Protein AF-0000000084726867 (afdb_homodimer)

Radius of gyration: 18.48 Å; Cα contacts (8 Å, |Δi|>4): 695; chains: 2; bounding box: 43×55×43 Å

InterPro domains:
  IPR016193 Cytidine deaminase-like [SSF53927] (33-141)

Secondary structure (DSSP, 8-state):
---BPPPHHHHHHHHHHHHHHHHH-BTTSTTSB--EEEEEEETTS-EEEEE-B--SSGGG-B-HHHHHHHHHHHTT--GGGEEEEEEEE---TTTT-SS-EE-PPPHHHHHHHHHH-TT-EEEEEETTEEEEEEGGGGSTT---/---BPPPHHHHHHHHHHHHHHHHH-BTTSTTTB--EEEEEEETTS-EEEEE-B--SSGGG-B-HHHHHHHHHHHTT--GGGEEEEEEEE---GGGT-SS-EE-PPPHHHHHHHHHH-TT-EEEEEETTEEEEEEGGGGSTT---

Structure (mmCIF, N/CA/C/O backbone):
data_AF-0000000084726867-model_v1
#
loop_
_entity.id
_entity.type
_entity.pdbx_description
1 polymer 'CMP/dCMP deaminase zinc-binding protein'
#
loop_
_atom_site.group_PDB
_atom_site.id
_atom_site.type_symbol
_atom_site.label_atom_id
_atom_site.label_alt_id
_atom_site.label_comp_id
_atom_site.label_asym_id
_atom_site.label_entity_id
_atom_site.label_seq_id
_atom_site.pdbx_PDB_ins_code
_atom_site.Cartn_x
_atom_site.Cartn_y
_atom_site.Cartn_z
_atom_site.occupancy
_atom_site.B_iso_or_equiv
_atom_site.auth_seq_id
_atom_site.auth_comp_id
_atom_site.auth_asym_id
_atom_site.auth_atom_id
_atom_site.pdbx_PDB_model_num
ATOM 1 N N . MET A 1 1 ? -6.043 -28.5 -3.479 1 82.81 1 MET A N 1
ATOM 2 C CA . MET A 1 1 ? -6.328 -27.188 -4.062 1 82.81 1 MET A CA 1
ATOM 3 C C . MET A 1 1 ? -6.414 -27.281 -5.582 1 82.81 1 MET A C 1
ATOM 5 O O . MET A 1 1 ? -5.535 -27.859 -6.227 1 82.81 1 MET A O 1
ATOM 9 N N . GLU A 1 2 ? -7.551 -27.016 -6.141 1 88.19 2 GLU A N 1
ATOM 10 C CA . GLU A 1 2 ? -7.688 -27.016 -7.594 1 88.19 2 GLU A CA 1
ATOM 11 C C . GLU A 1 2 ? -6.973 -25.812 -8.219 1 88.19 2 GLU A C 1
ATOM 13 O O . GLU A 1 2 ? -7.133 -24.672 -7.754 1 88.19 2 GLU A O 1
ATOM 18 N N . THR A 1 3 ? -6.148 -26.047 -9.234 1 95.69 3 THR A N 1
ATOM 19 C CA . THR A 1 3 ? -5.375 -24.969 -9.852 1 95.69 3 THR A CA 1
ATOM 20 C C . THR A 1 3 ? -5.672 -24.875 -11.344 1 95.69 3 THR A C 1
ATOM 22 O O . THR A 1 3 ? -6.215 -25.812 -11.938 1 95.69 3 THR A O 1
ATOM 25 N N . GLU A 1 4 ? -5.438 -23.812 -11.945 1 97.62 4 GLU A N 1
ATOM 26 C CA . GLU A 1 4 ? -5.574 -23.562 -13.383 1 97.62 4 GLU A CA 1
ATOM 27 C C . GLU A 1 4 ? -4.258 -23.094 -13.992 1 97.62 4 GLU A C 1
ATOM 29 O O . GLU A 1 4 ? -3.451 -22.453 -13.312 1 97.62 4 GLU A O 1
ATOM 34 N N . PRO A 1 5 ? -4.008 -23.484 -15.258 1 98 5 PRO A N 1
ATOM 35 C CA . PRO A 1 5 ? -2.814 -22.953 -15.922 1 98 5 PRO A CA 1
ATOM 36 C C . PRO A 1 5 ? -2.887 -21.438 -16.125 1 98 5 PRO A C 1
ATOM 38 O O . PRO A 1 5 ? -3.975 -20.859 -16.094 1 98 5 PRO A O 1
ATOM 41 N N . LEU A 1 6 ? -1.777 -20.875 -16.375 1 98.56 6 LEU A N 1
ATOM 42 C CA . LEU A 1 6 ? -1.729 -19.438 -16.641 1 98.56 6 LEU A CA 1
ATOM 43 C C . LEU A 1 6 ? -2.309 -19.125 -18.016 1 98.56 6 LEU A C 1
ATOM 45 O O . LEU A 1 6 ? -2.074 -19.859 -18.984 1 98.56 6 LEU A O 1
ATOM 49 N N . SER A 1 7 ? -3.025 -18.047 -18.094 1 98.31 7 SER A N 1
ATOM 50 C CA . SER A 1 7 ? -3.385 -17.453 -19.391 1 98.31 7 SER A CA 1
ATOM 51 C C . SER A 1 7 ? -2.299 -16.516 -19.875 1 98.31 7 SER A C 1
ATOM 53 O O . SER A 1 7 ? -1.351 -16.203 -19.156 1 98.31 7 SER A O 1
ATOM 55 N N . ALA A 1 8 ? -2.443 -16.031 -21.141 1 98.25 8 ALA A N 1
ATOM 56 C CA . ALA A 1 8 ? -1.521 -15.039 -21.672 1 98.25 8 ALA A CA 1
ATOM 57 C C . ALA A 1 8 ? -1.563 -13.75 -20.859 1 98.25 8 ALA A C 1
ATOM 59 O O . ALA A 1 8 ? -0.539 -13.094 -20.672 1 98.25 8 ALA A O 1
ATOM 60 N N . LYS A 1 9 ? -2.727 -13.375 -20.406 1 98.38 9 LYS A N 1
ATOM 61 C CA . LYS A 1 9 ? -2.873 -12.18 -19.578 1 98.38 9 LYS A CA 1
ATOM 62 C C . LYS A 1 9 ? -2.166 -12.344 -18.234 1 98.38 9 LYS A C 1
ATOM 64 O O . LYS A 1 9 ? -1.631 -11.383 -17.688 1 98.38 9 LYS A O 1
ATOM 69 N N . ASP A 1 10 ? -2.227 -13.578 -17.719 1 98.69 10 ASP A N 1
ATOM 70 C CA . ASP A 1 10 ? -1.522 -13.867 -16.469 1 98.69 10 ASP A CA 1
ATOM 71 C C . ASP A 1 10 ? -0.012 -13.727 -16.641 1 98.69 10 ASP A C 1
ATOM 73 O O . ASP A 1 10 ? 0.666 -13.148 -15.797 1 98.69 10 ASP A O 1
ATOM 77 N N . GLU A 1 11 ? 0.464 -14.266 -17.719 1 98.5 11 GLU A N 1
ATOM 78 C CA . GLU A 1 11 ? 1.887 -14.141 -18.016 1 98.5 11 GLU A CA 1
ATOM 79 C C . GLU A 1 11 ? 2.295 -12.68 -18.172 1 98.5 11 GLU A C 1
ATOM 81 O O . GLU A 1 11 ? 3.355 -12.273 -17.688 1 98.5 11 GLU A O 1
ATOM 86 N N . ALA A 1 12 ? 1.479 -11.93 -18.828 1 98.44 12 ALA A N 1
ATOM 87 C CA . ALA A 1 12 ? 1.751 -10.5 -19 1 98.44 12 ALA A CA 1
ATOM 88 C C . ALA A 1 12 ? 1.803 -9.781 -17.656 1 98.44 12 ALA A C 1
ATOM 90 O O . ALA A 1 12 ? 2.605 -8.859 -17.469 1 98.44 12 ALA A O 1
ATOM 91 N N . LEU A 1 13 ? 0.917 -10.148 -16.75 1 98.75 13 LEU A N 1
ATOM 92 C CA . LEU A 1 13 ? 0.934 -9.562 -15.406 1 98.75 13 LEU A CA 1
ATOM 93 C C . LEU A 1 13 ? 2.256 -9.859 -14.703 1 98.75 13 LEU A C 1
ATOM 95 O O . LEU A 1 13 ? 2.867 -8.953 -14.125 1 98.75 13 LEU A O 1
ATOM 99 N N . ILE A 1 14 ? 2.686 -11.102 -14.773 1 98.5 14 ILE A N 1
ATOM 100 C CA . ILE A 1 14 ? 3.943 -11.5 -14.148 1 98.5 14 ILE A CA 1
ATOM 101 C C . ILE A 1 14 ? 5.098 -10.703 -14.758 1 98.5 14 ILE A C 1
ATOM 103 O O . ILE A 1 14 ? 5.973 -10.219 -14.039 1 98.5 14 ILE A O 1
ATOM 107 N N . ASP A 1 15 ? 5.098 -10.578 -16.062 1 98.38 15 ASP A N 1
ATOM 108 C CA . ASP A 1 15 ? 6.152 -9.828 -16.734 1 98.38 15 ASP A CA 1
ATOM 109 C C . ASP A 1 15 ? 6.203 -8.383 -16.25 1 98.38 15 ASP A C 1
ATOM 111 O O . ASP A 1 15 ? 7.281 -7.852 -15.969 1 98.38 15 ASP A O 1
ATOM 115 N N . ARG A 1 16 ? 5.031 -7.75 -16.172 1 98.38 16 ARG A N 1
ATOM 116 C CA . ARG A 1 16 ? 4.934 -6.367 -15.703 1 98.38 16 ARG A CA 1
ATOM 117 C C . ARG A 1 16 ? 5.48 -6.223 -14.289 1 98.38 16 ARG A C 1
ATOM 119 O O . ARG A 1 16 ? 6.242 -5.297 -14 1 98.38 16 ARG A O 1
ATOM 126 N N . ILE A 1 17 ? 5.117 -7.137 -13.43 1 98.56 17 ILE A N 1
ATOM 127 C CA . ILE A 1 17 ? 5.547 -7.102 -12.031 1 98.56 17 ILE A CA 1
ATOM 128 C C . ILE A 1 17 ? 7.051 -7.34 -11.953 1 98.56 17 ILE A C 1
ATOM 130 O O . ILE A 1 17 ? 7.742 -6.715 -11.141 1 98.56 17 ILE A O 1
ATOM 134 N N . THR A 1 18 ? 7.516 -8.219 -12.734 1 98 18 THR A N 1
ATOM 135 C CA . THR A 1 18 ? 8.945 -8.516 -12.773 1 98 18 THR A CA 1
ATOM 136 C C . THR A 1 18 ? 9.742 -7.277 -13.172 1 98 18 THR A C 1
ATOM 138 O O . THR A 1 18 ? 10.766 -6.969 -12.555 1 98 18 THR A O 1
ATOM 141 N N . GLU A 1 19 ? 9.273 -6.617 -14.164 1 97.81 19 GLU A N 1
ATOM 142 C CA . GLU A 1 19 ? 9.922 -5.375 -14.57 1 97.81 19 GLU A CA 1
ATOM 143 C C . GLU A 1 19 ? 9.938 -4.355 -13.438 1 97.81 19 GLU A C 1
ATOM 145 O O . GLU A 1 19 ? 10.953 -3.709 -13.188 1 97.81 19 GLU A O 1
ATOM 150 N N . THR A 1 20 ? 8.797 -4.191 -12.766 1 98.06 20 THR A N 1
ATOM 151 C CA . THR A 1 20 ? 8.703 -3.287 -11.617 1 98.06 20 THR A CA 1
ATOM 152 C C . THR A 1 20 ? 9.711 -3.678 -10.539 1 98.06 20 THR A C 1
ATOM 154 O O . THR A 1 20 ? 10.406 -2.822 -9.992 1 98.06 20 THR A O 1
ATOM 157 N N . ASN A 1 21 ? 9.734 -4.965 -10.25 1 97.44 21 ASN A N 1
ATOM 158 C CA . ASN A 1 21 ? 10.641 -5.477 -9.227 1 97.44 21 ASN A CA 1
ATOM 159 C C . ASN A 1 21 ? 12.102 -5.16 -9.562 1 97.44 21 ASN A C 1
ATOM 161 O O . ASN A 1 21 ? 12.836 -4.641 -8.727 1 97.44 21 ASN A O 1
ATOM 165 N N . GLU A 1 22 ? 12.469 -5.414 -10.773 1 95.19 22 GLU A N 1
ATOM 166 C CA . GLU A 1 22 ? 13.836 -5.18 -11.219 1 95.19 22 GLU A CA 1
ATOM 167 C C . GLU A 1 22 ? 14.188 -3.693 -11.164 1 95.19 22 GLU A C 1
ATOM 169 O O . GLU A 1 22 ? 15.312 -3.33 -10.797 1 95.19 22 GLU A O 1
ATOM 174 N N . ARG A 1 23 ? 13.242 -2.92 -11.445 1 96 23 ARG A N 1
ATOM 175 C CA . ARG A 1 23 ? 13.484 -1.481 -11.508 1 96 23 ARG A CA 1
ATOM 176 C C . ARG A 1 23 ? 13.539 -0.872 -10.109 1 96 23 ARG A C 1
ATOM 178 O O . ARG A 1 23 ? 14.25 0.107 -9.883 1 96 23 ARG A O 1
ATOM 185 N N . THR A 1 24 ? 12.836 -1.44 -9.195 1 96.38 24 THR A N 1
ATOM 186 C CA . THR A 1 24 ? 12.633 -0.762 -7.922 1 96.38 24 THR A CA 1
ATOM 187 C C . THR A 1 24 ? 13.562 -1.333 -6.852 1 96.38 24 THR A C 1
ATOM 189 O O . THR A 1 24 ? 13.781 -0.705 -5.812 1 96.38 24 THR A O 1
ATOM 192 N N . PHE A 1 25 ? 14.055 -2.508 -7.086 1 95.62 25 PHE A N 1
ATOM 193 C CA . PHE A 1 25 ? 15 -3.064 -6.117 1 95.62 25 PHE A CA 1
ATOM 194 C C . PHE A 1 25 ? 16.094 -2.062 -5.797 1 95.62 25 PHE A C 1
ATOM 196 O O . PHE A 1 25 ? 16.688 -1.466 -6.699 1 95.62 25 PHE A O 1
ATOM 203 N N . ASP A 1 26 ? 16.266 -1.883 -4.535 1 94.44 26 ASP A N 1
ATOM 204 C CA . ASP A 1 26 ? 17.266 -0.936 -4.074 1 94.44 26 ASP A CA 1
ATOM 205 C C . ASP A 1 26 ? 18.266 -1.611 -3.135 1 94.44 26 ASP A C 1
ATOM 207 O O . ASP A 1 26 ? 18 -1.747 -1.938 1 94.44 26 ASP A O 1
ATOM 211 N N . PRO A 1 27 ? 19.438 -1.971 -3.586 1 92.19 27 PRO A N 1
ATOM 212 C CA . PRO A 1 27 ? 20.406 -2.682 -2.756 1 92.19 27 PRO A CA 1
ATOM 213 C C . PRO A 1 27 ? 20.984 -1.81 -1.642 1 92.19 27 PRO A C 1
ATOM 215 O O . PRO A 1 27 ? 21.5 -2.33 -0.647 1 92.19 27 PRO A O 1
ATOM 218 N N . ASP A 1 28 ? 20.828 -0.48 -1.821 1 92.94 28 ASP A N 1
ATOM 219 C CA . ASP A 1 28 ? 21.5 0.437 -0.904 1 92.94 28 ASP A CA 1
ATOM 220 C C . ASP A 1 28 ? 20.547 0.9 0.2 1 92.94 28 ASP A C 1
ATOM 222 O O . ASP A 1 28 ? 20.984 1.509 1.181 1 92.94 28 ASP A O 1
ATOM 226 N N . PHE A 1 29 ? 19.328 0.687 -0.025 1 93.5 29 PHE A N 1
ATOM 227 C CA . PHE A 1 29 ? 18.328 1.094 0.945 1 93.5 29 PHE A CA 1
ATOM 228 C C . PHE A 1 29 ? 17.875 -0.095 1.785 1 93.5 29 PHE A C 1
ATOM 230 O O . PHE A 1 29 ? 17.406 -1.105 1.246 1 93.5 29 PHE A O 1
ATOM 237 N N . PHE A 1 30 ? 17.953 -0.084 3.168 1 91.75 30 PHE A N 1
ATOM 238 C CA . PHE A 1 30 ? 17.594 -1.13 4.117 1 91.75 30 PHE A CA 1
ATOM 239 C C . PHE A 1 30 ? 18.234 -2.461 3.721 1 91.75 30 PHE A C 1
ATOM 241 O O . PHE A 1 30 ? 17.562 -3.5 3.754 1 91.75 30 PHE A O 1
ATOM 248 N N . ASP A 1 31 ? 19.547 -2.418 3.293 1 84.5 31 ASP A N 1
ATOM 249 C CA . ASP A 1 31 ? 20.297 -3.611 2.914 1 84.5 31 ASP A CA 1
ATOM 250 C C . ASP A 1 31 ? 19.547 -4.41 1.848 1 84.5 31 ASP A C 1
ATOM 252 O O . ASP A 1 31 ? 19.5 -5.641 1.911 1 84.5 31 ASP A O 1
ATOM 256 N N . GLY A 1 32 ? 18.938 -3.738 0.935 1 90.88 32 GLY A N 1
ATOM 257 C CA . GLY A 1 32 ? 18.156 -4.348 -0.121 1 90.88 32 GLY A CA 1
ATOM 258 C C . GLY A 1 32 ? 16.656 -4.164 0.073 1 90.88 32 GLY A C 1
ATOM 259 O O . GLY A 1 32 ? 15.984 -5.047 0.611 1 90.88 32 GLY A O 1
ATOM 260 N N . ALA A 1 33 ? 16.203 -3.002 -0.387 1 91.81 33 ALA A N 1
ATOM 261 C CA . ALA A 1 33 ? 14.789 -2.688 -0.251 1 91.81 33 ALA A CA 1
ATOM 262 C C . ALA A 1 33 ? 14.016 -3.082 -1.508 1 91.81 33 ALA A C 1
ATOM 264 O O . ALA A 1 33 ? 14.586 -3.156 -2.598 1 91.81 33 ALA A O 1
ATOM 265 N N . HIS A 1 34 ? 12.688 -3.293 -1.295 1 95.88 34 HIS A N 1
ATOM 266 C CA . HIS A 1 34 ? 11.727 -3.607 -2.348 1 95.88 34 HIS A CA 1
ATOM 267 C C . HIS A 1 34 ? 12.055 -4.941 -3.01 1 95.88 34 HIS A C 1
ATOM 269 O O . HIS A 1 34 ? 12.055 -5.047 -4.238 1 95.88 34 HIS A O 1
ATOM 275 N N . ILE A 1 35 ? 12.375 -5.918 -2.18 1 94.69 35 ILE A N 1
ATOM 276 C CA . ILE A 1 35 ? 12.766 -7.254 -2.615 1 94.69 35 ILE A CA 1
ATOM 277 C C . ILE A 1 35 ? 11.57 -7.957 -3.25 1 94.69 35 ILE A C 1
ATOM 279 O O . ILE A 1 35 ? 11.734 -8.805 -4.133 1 94.69 35 ILE A O 1
ATOM 283 N N . VAL A 1 36 ? 10.398 -7.648 -2.777 1 97.5 36 VAL A N 1
ATOM 284 C CA . VAL A 1 36 ? 9.188 -8.234 -3.35 1 97.5 36 VAL A CA 1
ATOM 285 C C . VAL A 1 36 ? 8.352 -7.141 -4.016 1 97.5 36 VAL A C 1
ATOM 287 O O . VAL A 1 36 ? 8.125 -6.082 -3.428 1 97.5 36 VAL A O 1
ATOM 290 N N . ALA A 1 37 ? 7.98 -7.348 -5.246 1 98.62 37 ALA A N 1
ATOM 291 C CA . ALA A 1 37 ? 6.957 -6.559 -5.926 1 98.62 37 ALA A CA 1
ATOM 292 C C . ALA A 1 37 ? 5.695 -7.383 -6.164 1 98.62 37 ALA A C 1
ATOM 294 O O . ALA A 1 37 ? 5.77 -8.602 -6.344 1 98.62 37 ALA A O 1
ATOM 295 N N . ALA A 1 38 ? 4.586 -6.707 -6.141 1 98.75 38 ALA 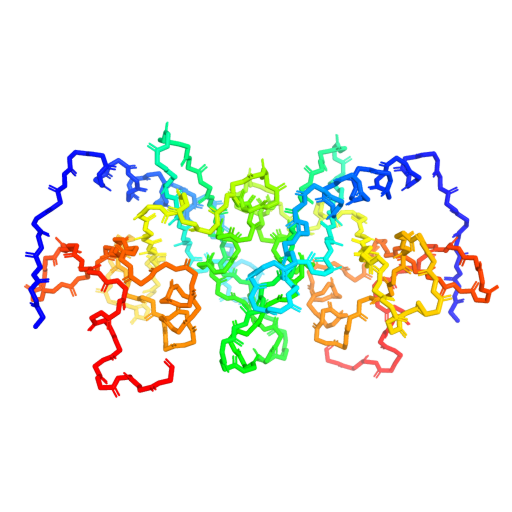A N 1
ATOM 296 C CA . ALA A 1 38 ? 3.303 -7.348 -6.406 1 98.75 38 ALA A CA 1
ATOM 297 C C . ALA A 1 38 ? 2.465 -6.523 -7.375 1 98.75 38 ALA A C 1
ATOM 299 O O . ALA A 1 38 ? 2.785 -5.363 -7.652 1 98.75 38 ALA A O 1
ATOM 300 N N . GLY A 1 39 ? 1.486 -7.164 -7.922 1 98.75 39 GLY A N 1
ATOM 301 C CA . GLY A 1 39 ? 0.525 -6.488 -8.773 1 98.75 39 GLY A CA 1
ATOM 302 C C . GLY A 1 39 ? -0.851 -7.125 -8.75 1 98.75 39 GLY A C 1
ATOM 303 O O . GLY A 1 39 ? -0.992 -8.297 -8.391 1 98.75 39 GLY A O 1
ATOM 304 N N . VAL A 1 40 ? -1.807 -6.254 -9.086 1 98.88 40 VAL A N 1
ATOM 305 C CA . VAL A 1 40 ? -3.162 -6.75 -9.297 1 98.88 40 VAL A CA 1
ATOM 306 C C . VAL A 1 40 ? -3.678 -6.293 -10.656 1 98.88 40 VAL A C 1
ATOM 308 O O . VAL A 1 40 ? -3.328 -5.207 -11.125 1 98.88 40 VAL A O 1
ATOM 311 N N . ARG A 1 41 ? -4.41 -7.184 -11.266 1 98.88 41 ARG A N 1
ATOM 312 C CA . ARG A 1 41 ? -5.172 -6.855 -12.461 1 98.88 41 ARG A CA 1
ATOM 313 C C . ARG A 1 41 ? -6.664 -6.777 -12.156 1 98.88 41 ARG A C 1
ATOM 315 O O . ARG A 1 41 ? -7.215 -7.66 -11.492 1 98.88 41 ARG A O 1
ATOM 322 N N . THR A 1 42 ? -7.262 -5.684 -12.609 1 98.62 42 THR A N 1
ATOM 323 C CA . THR A 1 42 ? -8.695 -5.508 -12.406 1 98.62 42 THR A CA 1
ATOM 324 C C . THR A 1 42 ? -9.492 -6.16 -13.531 1 98.62 42 THR A C 1
ATOM 326 O O . THR A 1 42 ? -8.914 -6.598 -14.531 1 98.62 42 THR A O 1
ATOM 329 N N . THR A 1 43 ? -10.805 -6.195 -13.422 1 98.19 43 THR A N 1
ATOM 330 C CA . THR A 1 43 ? -11.688 -6.875 -14.367 1 98.19 43 THR A CA 1
ATOM 331 C C . THR A 1 43 ? -11.641 -6.199 -15.734 1 98.19 43 THR A C 1
ATOM 333 O O . THR A 1 43 ? -11.859 -6.848 -16.766 1 98.19 43 THR A O 1
ATOM 336 N N . ASP A 1 44 ? -11.297 -4.883 -15.758 1 98.12 44 ASP A N 1
ATOM 337 C CA . ASP A 1 44 ? -11.242 -4.18 -17.031 1 98.12 44 ASP A CA 1
ATOM 338 C C . ASP A 1 44 ? -9.828 -4.223 -17.625 1 98.12 44 ASP A C 1
ATOM 340 O O . ASP A 1 44 ? -9.555 -3.59 -18.641 1 98.12 44 ASP A O 1
ATOM 344 N N . GLY A 1 45 ? -8.906 -4.863 -16.922 1 98.12 45 GLY A N 1
ATOM 345 C CA . GLY A 1 45 ? -7.578 -5.105 -17.484 1 98.12 45 GLY A CA 1
ATOM 346 C C . GLY A 1 45 ? -6.527 -4.16 -16.938 1 98.12 45 GLY A C 1
ATOM 347 O O . GLY A 1 45 ? -5.34 -4.297 -17.25 1 98.12 45 GLY A O 1
ATOM 348 N N . SER A 1 46 ? -6.914 -3.164 -16.125 1 98.31 46 SER A N 1
ATOM 349 C CA . SER A 1 46 ? -5.941 -2.258 -15.531 1 98.31 46 SER A CA 1
ATOM 350 C C . SER A 1 46 ? -5.043 -2.99 -14.539 1 98.31 46 SER A C 1
ATOM 352 O O . SER A 1 46 ? -5.48 -3.932 -13.875 1 98.31 46 SER A O 1
ATOM 354 N N . ILE A 1 47 ? -3.779 -2.557 -14.516 1 98.62 47 ILE A N 1
ATOM 355 C CA . ILE A 1 47 ? -2.811 -3.18 -13.625 1 98.62 47 ILE A CA 1
ATOM 356 C C . ILE A 1 47 ? -2.287 -2.146 -12.633 1 98.62 47 ILE A C 1
ATOM 358 O O . ILE A 1 47 ? -1.989 -1.01 -13.008 1 98.62 47 ILE A O 1
ATOM 362 N N . TYR A 1 48 ? -2.275 -2.49 -11.367 1 98.69 48 TYR A N 1
ATOM 363 C CA . TYR A 1 48 ? -1.684 -1.706 -10.289 1 98.69 48 TYR A CA 1
ATOM 364 C C . TYR A 1 48 ? -0.582 -2.488 -9.586 1 98.69 48 TYR A C 1
ATOM 366 O O . TYR A 1 48 ? -0.726 -3.688 -9.336 1 98.69 48 TYR A O 1
ATOM 374 N N . GLU A 1 49 ? 0.511 -1.805 -9.344 1 98.62 49 GLU A N 1
ATOM 375 C CA . GLU A 1 49 ? 1.664 -2.479 -8.758 1 98.62 49 GLU A CA 1
ATOM 376 C C . GLU A 1 49 ? 1.992 -1.911 -7.379 1 98.62 49 GLU A C 1
ATOM 378 O O . GLU A 1 49 ? 1.622 -0.778 -7.066 1 98.62 49 GLU A O 1
ATOM 383 N N . GLY A 1 50 ? 2.586 -2.66 -6.562 1 98.56 50 GLY A N 1
ATOM 384 C CA . GLY A 1 50 ? 3.139 -2.328 -5.258 1 98.56 50 GLY A CA 1
ATOM 385 C C . GLY A 1 50 ? 4.453 -3.029 -4.973 1 98.56 50 GLY A C 1
ATOM 386 O O . GLY A 1 50 ? 4.781 -4.031 -5.613 1 98.56 50 GLY A O 1
ATOM 387 N N . VAL A 1 51 ? 5.152 -2.432 -4.066 1 98.5 51 VAL A N 1
ATOM 388 C CA . VAL A 1 51 ? 6.422 -3.023 -3.666 1 98.5 51 VAL A CA 1
ATOM 389 C C . VAL A 1 51 ? 6.449 -3.215 -2.152 1 98.5 51 VAL A C 1
ATOM 391 O O . VAL A 1 51 ? 5.758 -2.504 -1.418 1 98.5 51 VAL A O 1
ATOM 394 N N . SER A 1 52 ? 7.227 -4.199 -1.736 1 97.56 52 SER A N 1
ATOM 395 C CA . SER A 1 52 ? 7.461 -4.344 -0.303 1 97.56 52 SER A CA 1
ATOM 396 C C . SER A 1 52 ? 8.164 -3.119 0.268 1 97.56 52 SER A C 1
ATOM 398 O O . SER A 1 52 ? 9.039 -2.541 -0.38 1 97.56 52 SER A O 1
ATOM 400 N N . LEU A 1 53 ? 7.758 -2.744 1.465 1 97.62 53 LEU A N 1
ATOM 401 C CA . LEU A 1 53 ? 8.312 -1.589 2.166 1 97.62 53 LEU A CA 1
ATOM 402 C C . LEU A 1 53 ? 8.922 -2.004 3.5 1 97.62 53 LEU A C 1
ATOM 404 O O . LEU A 1 53 ? 8.227 -2.033 4.52 1 97.62 53 LEU A O 1
ATOM 408 N N . PRO A 1 54 ? 10.211 -2.285 3.488 1 96.06 54 PRO A N 1
ATOM 409 C CA . PRO A 1 54 ? 10.844 -2.57 4.777 1 96.06 54 PRO A CA 1
ATOM 410 C C . PRO A 1 54 ? 10.883 -1.353 5.699 1 96.06 54 PRO A C 1
ATOM 412 O O . PRO A 1 54 ? 10.906 -0.214 5.223 1 96.06 54 PRO A O 1
ATOM 415 N N . ALA A 1 55 ? 10.82 -1.578 6.992 1 94.69 55 ALA A N 1
ATOM 416 C CA . ALA A 1 55 ? 10.914 -0.538 8.008 1 94.69 55 ALA A CA 1
ATOM 417 C C . ALA A 1 55 ? 11.852 -0.958 9.141 1 94.69 55 ALA A C 1
ATOM 419 O O . ALA A 1 55 ? 12.172 -2.141 9.281 1 94.69 55 ALA A O 1
ATOM 420 N N . SER A 1 56 ? 12.297 -0.002 9.891 1 93.12 56 SER A N 1
ATOM 421 C CA . SER A 1 56 ? 13.195 -0.283 11.008 1 93.12 56 SER A CA 1
ATOM 422 C C . SER A 1 56 ? 12.5 -1.134 12.07 1 93.12 56 SER A C 1
ATOM 424 O O . SER A 1 56 ? 13.148 -1.945 12.734 1 93.12 56 SER A O 1
ATOM 426 N N . ILE A 1 57 ? 11.242 -0.909 12.234 1 87.94 57 ILE A N 1
ATOM 427 C CA . ILE A 1 57 ? 10.414 -1.737 13.102 1 87.94 57 ILE A CA 1
ATOM 428 C C . ILE A 1 57 ? 9.602 -2.723 12.258 1 87.94 57 ILE A C 1
ATOM 430 O O . ILE A 1 57 ? 8.797 -2.316 11.422 1 87.94 57 ILE A O 1
ATOM 434 N N . GLY A 1 58 ? 9.789 -3.986 12.422 1 86.25 58 GLY A N 1
ATOM 435 C CA . GLY A 1 58 ? 9.203 -5.023 11.594 1 86.25 58 GLY A CA 1
ATOM 436 C C . GLY A 1 58 ? 7.707 -4.852 11.398 1 86.25 58 GLY A C 1
ATOM 437 O O . GLY A 1 58 ? 7.199 -5.004 10.281 1 86.25 58 GLY A O 1
ATOM 438 N N . ARG A 1 59 ? 6.98 -4.391 12.438 1 87.44 59 ARG A N 1
ATOM 439 C CA . ARG A 1 59 ? 5.527 -4.293 12.383 1 87.44 59 ARG A CA 1
ATOM 440 C C . ARG A 1 59 ? 5.09 -3.119 11.508 1 87.44 59 ARG A C 1
ATOM 442 O O . ARG A 1 59 ? 3.914 -2.996 11.172 1 87.44 59 ARG A O 1
ATOM 449 N N . ALA A 1 60 ? 6.07 -2.271 11.117 1 90.38 60 ALA A N 1
ATOM 450 C CA . ALA A 1 60 ? 5.754 -1.138 10.258 1 90.38 60 ALA A CA 1
ATOM 451 C C . ALA A 1 60 ? 6.035 -1.47 8.789 1 90.38 60 ALA A C 1
ATOM 453 O O . ALA A 1 60 ? 5.715 -0.682 7.898 1 90.38 60 ALA A O 1
ATOM 454 N N . SER A 1 61 ? 6.625 -2.686 8.578 1 94.5 61 SER A N 1
ATOM 455 C CA . SER A 1 61 ? 6.902 -3.098 7.203 1 94.5 61 SER A CA 1
ATOM 456 C C . SER A 1 61 ? 5.621 -3.484 6.469 1 94.5 61 SER A C 1
ATOM 458 O O . SER A 1 61 ? 4.613 -3.807 7.102 1 94.5 61 SER A O 1
ATOM 460 N N . MET A 1 62 ? 5.707 -3.416 5.152 1 95.25 62 MET A N 1
ATOM 461 C CA . MET A 1 62 ? 4.508 -3.678 4.359 1 95.25 62 MET A CA 1
ATOM 462 C C . MET A 1 62 ? 4.828 -4.574 3.17 1 95.25 62 MET A C 1
ATOM 464 O O . MET A 1 62 ? 5.867 -4.41 2.525 1 95.25 62 MET A O 1
ATOM 468 N N . CYS A 1 63 ? 3.926 -5.488 2.947 1 97.19 63 CYS A N 1
ATOM 469 C CA . CYS A 1 63 ? 4.043 -6.316 1.751 1 97.19 63 CYS A CA 1
ATOM 470 C C . CYS A 1 63 ? 3.574 -5.555 0.515 1 97.19 63 CYS A C 1
ATOM 472 O O . CYS A 1 63 ? 2.812 -4.594 0.624 1 97.19 63 CYS A O 1
ATOM 474 N N . GLY A 1 64 ? 4.004 -6.004 -0.62 1 98.25 64 GLY A N 1
ATOM 475 C CA . GLY A 1 64 ? 3.633 -5.367 -1.874 1 98.25 64 GLY A CA 1
ATOM 476 C C . GLY A 1 64 ? 2.174 -5.578 -2.238 1 98.25 64 GLY A C 1
ATOM 477 O O . GLY A 1 64 ? 1.571 -4.738 -2.914 1 98.25 64 GLY A O 1
ATOM 478 N N . GLU A 1 65 ? 1.561 -6.699 -1.867 1 98.31 65 GLU A N 1
ATOM 479 C CA . GLU A 1 65 ? 0.202 -7.051 -2.27 1 98.31 65 GLU A CA 1
ATOM 480 C C . GLU A 1 6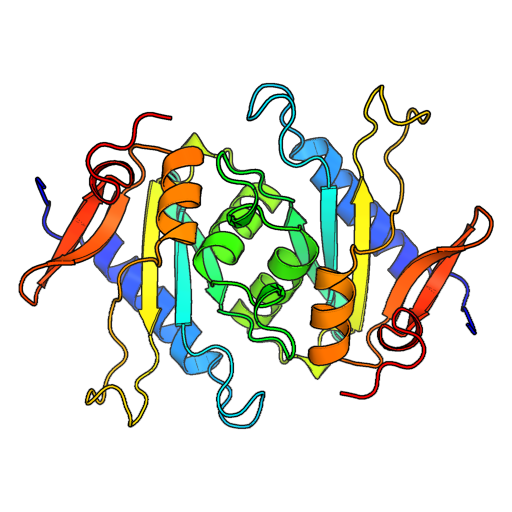5 ? -0.806 -6.02 -1.769 1 98.31 65 GLU A C 1
ATOM 482 O O . GLU A 1 65 ? -1.621 -5.516 -2.543 1 98.31 65 GLU A O 1
ATOM 487 N N . PRO A 1 66 ? -0.705 -5.688 -0.443 1 98.12 66 PRO A N 1
ATOM 488 C CA . PRO A 1 66 ? -1.655 -4.668 0.006 1 98.12 66 PRO A CA 1
ATOM 489 C C . PRO A 1 66 ? -1.459 -3.328 -0.696 1 98.12 66 PRO A C 1
ATOM 491 O O . PRO A 1 66 ? -2.422 -2.584 -0.896 1 98.12 66 PRO A O 1
ATOM 494 N N . VAL A 1 67 ? -0.262 -3.002 -1.043 1 98.44 67 VAL A N 1
ATOM 495 C CA . VAL A 1 67 ? 0.021 -1.767 -1.766 1 98.44 67 VAL A CA 1
ATOM 496 C C . VAL A 1 67 ? -0.689 -1.782 -3.117 1 98.44 67 VAL A C 1
ATOM 498 O O . VAL A 1 67 ? -1.361 -0.815 -3.484 1 98.44 67 VAL A O 1
ATOM 501 N N . ALA A 1 68 ? -0.559 -2.854 -3.859 1 98.75 68 ALA A N 1
ATOM 502 C CA . ALA A 1 68 ? -1.195 -2.979 -5.168 1 98.75 68 ALA A CA 1
ATOM 503 C C . ALA A 1 68 ? -2.715 -2.898 -5.051 1 98.75 68 ALA A C 1
ATOM 505 O O . ALA A 1 68 ? -3.367 -2.186 -5.816 1 98.75 68 ALA A O 1
ATOM 506 N N . VAL A 1 69 ? -3.262 -3.617 -4.09 1 98.62 69 VAL A N 1
ATOM 507 C CA . VAL A 1 69 ? -4.703 -3.633 -3.857 1 98.62 69 VAL A CA 1
ATOM 508 C C . VAL A 1 69 ? -5.184 -2.229 -3.496 1 98.62 69 VAL A C 1
ATOM 510 O O . VAL A 1 69 ? -6.141 -1.723 -4.082 1 98.62 69 VAL A O 1
ATOM 513 N N . GLY A 1 70 ? -4.484 -1.613 -2.523 1 98.25 70 GLY A N 1
ATOM 514 C CA . GLY A 1 70 ? -4.863 -0.287 -2.066 1 98.25 70 GLY A CA 1
ATOM 515 C C . GLY A 1 70 ? -4.789 0.766 -3.156 1 98.25 70 GLY A C 1
ATOM 516 O O . GLY A 1 70 ? -5.609 1.684 -3.199 1 98.25 70 GLY A O 1
ATOM 517 N N . ALA A 1 71 ? -3.775 0.652 -4.02 1 98 71 ALA A N 1
ATOM 518 C CA . ALA A 1 71 ? -3.635 1.588 -5.129 1 98 71 ALA A CA 1
ATOM 519 C C . ALA A 1 71 ? -4.805 1.464 -6.102 1 98 71 ALA A C 1
ATOM 521 O O . ALA A 1 71 ? -5.316 2.471 -6.598 1 98 71 ALA A O 1
ATOM 522 N N . ALA A 1 72 ? -5.219 0.273 -6.395 1 98.44 72 ALA A N 1
ATOM 523 C CA . ALA A 1 72 ? -6.363 0.048 -7.273 1 98.44 72 ALA A CA 1
ATOM 524 C C . ALA A 1 72 ? -7.637 0.651 -6.684 1 98.44 72 ALA A C 1
ATOM 526 O O . ALA A 1 72 ? -8.391 1.328 -7.387 1 98.44 72 ALA A O 1
ATOM 527 N N . ILE A 1 73 ? -7.852 0.368 -5.395 1 98.25 73 ILE A N 1
ATOM 528 C CA . ILE A 1 73 ? -9.055 0.87 -4.746 1 98.25 73 ILE A CA 1
ATOM 529 C C . ILE A 1 73 ? -9.016 2.395 -4.691 1 98.25 73 ILE A C 1
ATOM 531 O O . ILE A 1 73 ? -10.031 3.057 -4.922 1 98.25 73 ILE A O 1
ATOM 535 N N . ALA A 1 74 ? -7.859 2.963 -4.402 1 97.75 74 ALA A N 1
ATOM 536 C CA . ALA A 1 74 ? -7.703 4.414 -4.395 1 97.75 74 ALA A CA 1
ATOM 537 C C . ALA A 1 74 ? -8.055 5.012 -5.754 1 97.75 74 ALA A C 1
ATOM 539 O O . ALA A 1 74 ? -8.516 6.152 -5.836 1 97.75 74 ALA A O 1
ATOM 540 N N . ASP A 1 75 ? -7.824 4.25 -6.801 1 97 75 ASP A N 1
ATOM 541 C CA . ASP A 1 75 ? -8.109 4.723 -8.148 1 97 75 ASP A CA 1
ATOM 542 C C . ASP A 1 75 ? -9.586 4.508 -8.508 1 97 75 ASP A C 1
ATOM 544 O O . ASP A 1 75 ? -10.016 4.84 -9.609 1 97 75 ASP A O 1
ATOM 548 N N . GLY A 1 76 ? -10.32 3.832 -7.641 1 96.12 76 GLY A N 1
ATOM 549 C CA . GLY A 1 76 ? -11.758 3.832 -7.809 1 96.12 76 GLY A CA 1
ATOM 550 C C . GLY A 1 76 ? -12.336 2.441 -7.996 1 96.12 76 GLY A C 1
ATOM 551 O O . GLY A 1 76 ? -13.547 2.283 -8.172 1 96.12 76 GLY A O 1
ATOM 552 N N . TYR A 1 77 ? -11.516 1.45 -7.984 1 97.06 77 TYR A N 1
ATOM 553 C CA . TYR A 1 77 ? -12.016 0.09 -8.172 1 97.06 77 TYR A CA 1
ATOM 554 C C . TYR A 1 77 ? -12.594 -0.461 -6.879 1 97.06 77 TYR A C 1
ATOM 556 O O . TYR A 1 77 ? -12.062 -0.219 -5.793 1 97.06 77 TYR A O 1
ATOM 564 N N . SER A 1 78 ? -13.656 -1.169 -7.047 1 95.94 78 SER A N 1
ATOM 565 C CA . SER A 1 78 ? -14.211 -1.912 -5.922 1 95.94 78 SER A CA 1
ATOM 566 C C . SER A 1 78 ? -13.422 -3.193 -5.664 1 95.94 78 SER A C 1
ATOM 568 O O . SER A 1 78 ? -12.719 -3.684 -6.547 1 95.94 78 SER A O 1
ATOM 570 N N . HIS A 1 79 ? -13.602 -3.68 -4.445 1 95.56 79 HIS A N 1
ATOM 571 C CA . HIS A 1 79 ? -12.852 -4.863 -4.035 1 95.56 79 HIS A CA 1
ATOM 572 C C . HIS A 1 79 ? -13.117 -6.035 -4.969 1 95.56 79 HIS A C 1
ATOM 574 O O . HIS A 1 79 ? -12.203 -6.797 -5.293 1 95.56 79 HIS A O 1
ATOM 580 N N . HIS A 1 80 ? -14.344 -6.16 -5.5 1 95.38 80 HIS A N 1
ATOM 581 C CA . HIS A 1 80 ? -14.703 -7.297 -6.332 1 95.38 80 HIS A CA 1
ATOM 582 C C . HIS A 1 80 ? -14.133 -7.156 -7.738 1 95.38 80 HIS A C 1
ATOM 584 O O . HIS A 1 80 ? -14.164 -8.109 -8.523 1 95.38 80 HIS A O 1
ATOM 590 N N . GLU A 1 81 ? -13.648 -5.957 -8.031 1 97.56 81 GLU A N 1
ATOM 591 C CA . GLU A 1 81 ? -13.078 -5.719 -9.352 1 97.56 81 GLU A CA 1
ATOM 592 C C . GLU A 1 81 ? -11.602 -6.09 -9.383 1 97.56 81 GLU A C 1
ATOM 594 O O . GLU A 1 81 ? -10.984 -6.105 -10.453 1 97.56 81 GLU A O 1
ATOM 599 N N . ILE A 1 82 ? -10.992 -6.336 -8.242 1 97.69 82 ILE A N 1
ATOM 600 C CA . ILE A 1 82 ? -9.641 -6.875 -8.18 1 97.69 82 ILE A CA 1
ATOM 601 C C . ILE A 1 82 ? -9.656 -8.352 -8.555 1 97.69 82 ILE A C 1
ATOM 603 O O . ILE A 1 82 ? -10.102 -9.195 -7.773 1 97.69 82 ILE A O 1
ATOM 607 N N . GLU A 1 83 ? -9.133 -8.672 -9.703 1 98.5 83 GLU A N 1
ATOM 608 C CA . GLU A 1 83 ? -9.414 -9.961 -10.328 1 98.5 83 GLU A CA 1
ATOM 609 C C . GLU A 1 83 ? -8.25 -10.938 -10.125 1 98.5 83 GLU A C 1
ATOM 611 O O . GLU A 1 83 ? -8.469 -12.117 -9.852 1 98.5 83 GLU A O 1
ATOM 616 N N . THR A 1 84 ? -7.059 -10.492 -10.383 1 98.88 84 THR A N 1
ATOM 617 C CA . THR A 1 84 ? -5.898 -11.383 -10.336 1 98.88 84 THR A CA 1
ATOM 618 C C . THR A 1 84 ? -4.738 -10.719 -9.602 1 98.88 84 THR A C 1
ATOM 620 O O . THR A 1 84 ? -4.465 -9.531 -9.805 1 98.88 84 THR A O 1
ATOM 623 N N . SER A 1 85 ? -4.074 -11.383 -8.758 1 98.88 85 SER A N 1
ATOM 624 C CA . SER A 1 85 ? -2.898 -10.906 -8.039 1 98.88 85 SER A CA 1
ATOM 625 C C . SER A 1 85 ? -1.703 -11.828 -8.258 1 98.88 85 SER A C 1
ATOM 627 O O . SER A 1 85 ? -1.868 -13.031 -8.43 1 98.88 85 SER A O 1
ATOM 629 N N . ALA A 1 86 ? -0.529 -11.273 -8.266 1 98.88 86 ALA A N 1
ATOM 630 C CA . ALA A 1 86 ? 0.734 -12.008 -8.273 1 98.88 86 ALA A CA 1
ATOM 631 C C . ALA A 1 86 ? 1.821 -11.234 -7.527 1 98.88 86 ALA A C 1
ATOM 633 O O . ALA A 1 86 ? 1.725 -10.016 -7.363 1 98.88 86 ALA A O 1
ATOM 634 N N . ALA A 1 87 ? 2.793 -11.906 -7.074 1 98.75 87 ALA A N 1
ATOM 635 C CA . ALA A 1 87 ? 3.975 -11.312 -6.457 1 98.75 87 ALA A CA 1
ATOM 636 C C . ALA A 1 87 ? 5.254 -11.969 -6.973 1 98.75 87 ALA A C 1
ATOM 638 O O . ALA A 1 87 ? 5.27 -13.164 -7.266 1 98.75 87 ALA A O 1
ATOM 639 N N . VAL A 1 88 ? 6.234 -11.188 -7.09 1 97.94 88 VAL A N 1
ATOM 640 C CA . VAL A 1 88 ? 7.531 -11.625 -7.59 1 97.94 88 VAL A CA 1
ATOM 641 C C . VAL A 1 88 ? 8.633 -11.188 -6.629 1 97.94 88 VAL A C 1
ATOM 643 O O . VAL A 1 88 ? 8.609 -10.07 -6.117 1 97.94 88 VAL A O 1
ATOM 646 N N . ALA A 1 89 ? 9.57 -12.055 -6.422 1 96.5 89 ALA A N 1
ATOM 647 C CA . ALA A 1 89 ? 10.711 -11.75 -5.559 1 96.5 89 ALA A CA 1
ATOM 648 C C . ALA A 1 89 ? 11.977 -11.531 -6.383 1 96.5 89 ALA A C 1
ATOM 650 O O . ALA A 1 89 ? 12.242 -12.266 -7.336 1 96.5 89 ALA A O 1
ATOM 651 N N . TYR A 1 90 ? 12.664 -10.477 -6.035 1 94.94 90 TYR A N 1
ATOM 652 C CA . TYR A 1 90 ? 13.977 -10.227 -6.621 1 94.94 90 TYR A CA 1
ATOM 653 C C . TYR A 1 90 ? 14.961 -11.336 -6.262 1 94.94 90 TYR A C 1
ATOM 655 O O . TYR A 1 90 ? 14.922 -11.867 -5.148 1 94.94 90 TYR A O 1
ATOM 663 N N . PRO A 1 91 ? 15.859 -11.695 -7.219 1 91.25 91 PRO A N 1
ATOM 664 C CA . PRO A 1 91 ? 16.844 -12.734 -6.895 1 91.25 91 PRO A CA 1
ATOM 665 C C . PRO A 1 91 ? 17.859 -12.273 -5.859 1 91.25 91 PRO A C 1
ATOM 667 O O . PRO A 1 91 ? 18.578 -11.289 -6.082 1 91.25 91 PRO A O 1
ATOM 670 N N . MET A 1 92 ? 17.734 -12.758 -4.781 1 84.06 92 MET A N 1
ATOM 671 C CA . MET A 1 92 ? 18.703 -12.484 -3.723 1 84.06 92 MET A CA 1
ATOM 672 C C . MET A 1 92 ? 19.656 -13.672 -3.535 1 84.06 92 MET A C 1
ATOM 674 O O . MET A 1 92 ? 19.281 -14.812 -3.787 1 84.06 92 MET A O 1
ATOM 678 N N . PRO A 1 93 ? 20.938 -13.398 -3.227 1 75.06 93 PRO A N 1
ATOM 679 C CA . PRO A 1 93 ? 21.875 -14.508 -3.041 1 75.06 93 PRO A CA 1
ATOM 680 C C . PRO A 1 93 ? 21.312 -15.625 -2.168 1 75.06 93 PRO A C 1
ATOM 682 O O . PRO A 1 93 ? 21.578 -16.797 -2.416 1 75.06 93 PRO A O 1
ATOM 685 N N . ALA A 1 94 ? 20.703 -15.141 -1.271 1 69.06 94 ALA A N 1
ATOM 686 C CA . ALA A 1 94 ? 20.141 -16.141 -0.354 1 69.06 94 ALA A CA 1
ATOM 687 C C . ALA A 1 94 ? 19.094 -17 -1.043 1 69.06 94 ALA A C 1
ATOM 689 O O . ALA A 1 94 ? 18.719 -18.062 -0.547 1 69.06 94 ALA A O 1
ATOM 690 N N . HIS A 1 95 ? 18.641 -16.438 -2.154 1 67.88 95 HIS A N 1
ATOM 691 C CA . HIS A 1 95 ? 17.594 -17.156 -2.867 1 67.88 95 HIS A CA 1
ATOM 692 C C . HIS A 1 95 ? 18.172 -18.016 -3.977 1 67.88 95 HIS A C 1
ATOM 694 O O . HIS A 1 95 ? 19.141 -17.641 -4.625 1 67.88 95 HIS A O 1
ATOM 700 N N . ASP A 1 96 ? 18.531 -19.109 -3.793 1 66.12 96 ASP A N 1
ATOM 701 C CA . ASP A 1 96 ? 19.125 -20.109 -4.691 1 66.12 96 ASP A CA 1
ATOM 702 C C . ASP A 1 96 ? 18.625 -19.906 -6.121 1 66.12 96 ASP A C 1
ATOM 704 O O . ASP A 1 96 ? 18.344 -20.875 -6.824 1 66.12 96 ASP A O 1
ATOM 708 N N . THR A 1 97 ? 18.266 -18.766 -6.531 1 69.38 97 THR A N 1
ATOM 709 C CA . THR A 1 97 ? 17.859 -18.516 -7.91 1 69.38 97 THR A CA 1
ATOM 710 C C . THR A 1 97 ? 18.438 -17.203 -8.422 1 69.38 97 THR A C 1
ATOM 712 O O . THR A 1 97 ? 18.625 -16.266 -7.648 1 69.38 97 THR A O 1
ATOM 715 N N . ASP A 1 98 ? 18.688 -17.219 -9.68 1 74.88 98 ASP A N 1
ATOM 716 C CA . ASP A 1 98 ? 19.312 -16.047 -10.297 1 74.88 98 ASP A CA 1
ATOM 717 C C . ASP A 1 98 ? 18.266 -15.141 -10.945 1 74.88 98 ASP A C 1
ATOM 719 O O . ASP A 1 98 ? 18.594 -14.062 -11.43 1 74.88 98 ASP A O 1
ATOM 723 N N . ASP A 1 99 ? 17 -15.617 -10.938 1 86.75 99 ASP A N 1
ATOM 724 C CA . ASP A 1 99 ? 15.977 -14.844 -11.625 1 86.75 99 ASP A CA 1
ATOM 725 C C . ASP A 1 99 ? 14.844 -14.477 -10.672 1 86.75 99 ASP A C 1
ATOM 727 O O . ASP A 1 99 ? 14.594 -15.18 -9.688 1 86.75 99 ASP A O 1
ATOM 731 N N . ALA A 1 100 ? 14.297 -13.328 -11.039 1 91.38 100 ALA A N 1
ATOM 732 C CA . ALA A 1 100 ? 13.055 -13.008 -10.336 1 91.38 100 ALA A CA 1
ATOM 733 C C . ALA A 1 100 ? 12.031 -14.125 -10.492 1 91.38 100 ALA A C 1
ATOM 735 O O . ALA A 1 100 ? 11.922 -14.734 -11.555 1 91.38 100 ALA A O 1
ATOM 736 N N . ARG A 1 101 ? 11.359 -14.422 -9.461 1 94.38 101 ARG A N 1
ATOM 737 C CA . ARG A 1 101 ? 10.43 -15.547 -9.531 1 94.38 101 ARG A CA 1
ATOM 738 C C . ARG A 1 101 ? 9.125 -15.227 -8.805 1 94.38 101 ARG A C 1
ATOM 740 O O . ARG A 1 101 ? 9.133 -14.492 -7.812 1 94.38 101 ARG A O 1
ATOM 747 N N . VAL A 1 102 ? 8.133 -15.844 -9.281 1 97.44 102 VAL A N 1
ATOM 748 C CA . VAL A 1 102 ? 6.836 -15.75 -8.617 1 97.44 102 VAL A CA 1
ATOM 749 C C . VAL A 1 102 ? 6.918 -16.391 -7.234 1 97.44 102 VAL A C 1
ATOM 751 O O . VAL A 1 102 ? 7.52 -17.453 -7.074 1 97.44 102 VAL A O 1
ATOM 754 N N . ILE A 1 103 ? 6.371 -15.75 -6.227 1 96.62 103 ILE A N 1
ATOM 755 C CA . ILE A 1 103 ? 6.305 -16.297 -4.875 1 96.62 103 ILE A CA 1
ATOM 756 C C . ILE A 1 103 ? 4.871 -16.203 -4.352 1 96.62 103 ILE A C 1
ATOM 758 O O . ILE A 1 103 ? 4.09 -15.367 -4.805 1 96.62 103 ILE A O 1
ATOM 762 N N . PRO A 1 104 ? 4.488 -17.078 -3.477 1 96.75 104 PRO A N 1
ATOM 763 C CA . PRO A 1 104 ? 3.152 -16.953 -2.891 1 96.75 104 PRO A CA 1
ATOM 764 C C . PRO A 1 104 ? 3.049 -15.828 -1.871 1 96.75 104 PRO A C 1
ATOM 766 O O . PRO A 1 104 ? 4.059 -15.422 -1.287 1 96.75 104 PRO A O 1
ATOM 769 N N . PRO A 1 105 ? 1.816 -15.297 -1.708 1 97.25 105 PRO A N 1
ATOM 770 C CA . PRO A 1 105 ? 1.64 -14.305 -0.645 1 97.25 105 PRO A CA 1
ATOM 771 C C . PRO A 1 105 ? 1.909 -14.875 0.746 1 97.25 105 PRO A C 1
ATOM 773 O O . PRO A 1 105 ? 1.717 -16.078 0.974 1 97.25 105 PRO A O 1
ATOM 776 N N . CYS A 1 106 ? 2.377 -13.992 1.622 1 95.75 106 CYS A N 1
ATOM 777 C CA . CYS A 1 106 ? 2.549 -14.398 3.012 1 95.75 106 CYS A CA 1
ATOM 778 C C . CYS A 1 106 ? 1.199 -14.641 3.678 1 95.75 106 CYS A C 1
ATOM 780 O O . CYS A 1 106 ? 0.152 -14.375 3.084 1 95.75 106 CYS A O 1
ATOM 782 N N . GLY A 1 107 ? 1.175 -15.148 4.898 1 93.38 107 GLY A N 1
ATOM 783 C CA . GLY A 1 107 ? -0.058 -15.477 5.598 1 93.38 107 GLY A CA 1
ATOM 784 C C . GLY A 1 107 ? -1.001 -14.297 5.73 1 93.38 107 GLY A C 1
ATOM 785 O O . GLY A 1 107 ? -2.201 -14.422 5.48 1 93.38 107 GLY A O 1
ATOM 786 N N . SER A 1 108 ? -0.458 -13.102 6.168 1 94.06 108 SER A N 1
ATOM 787 C CA . SER A 1 108 ? -1.28 -11.906 6.336 1 94.06 108 SER A CA 1
ATOM 788 C C . SER A 1 108 ? -1.864 -11.445 5.004 1 94.06 108 SER A C 1
ATOM 790 O O . SER A 1 108 ? -3.012 -11 4.945 1 94.06 108 SER A O 1
ATOM 792 N N . CYS A 1 109 ? -1.104 -11.547 3.967 1 97.44 109 CYS A N 1
ATOM 793 C CA . CYS A 1 109 ? -1.588 -11.125 2.656 1 97.44 109 CYS A CA 1
ATOM 794 C C . CYS A 1 109 ? -2.654 -12.086 2.139 1 97.44 109 CYS A C 1
ATOM 796 O O . CYS A 1 109 ? -3.586 -11.664 1.445 1 97.44 109 CYS A O 1
ATOM 798 N N . ARG A 1 110 ? -2.455 -13.398 2.414 1 96.75 110 ARG A N 1
ATOM 799 C CA . ARG A 1 110 ? -3.51 -14.344 2.061 1 96.75 110 ARG A CA 1
ATOM 800 C C . ARG A 1 110 ? -4.84 -13.945 2.693 1 96.75 110 ARG A C 1
ATOM 802 O O . ARG A 1 110 ? -5.879 -13.969 2.031 1 96.75 110 ARG A O 1
ATOM 809 N N . GLU A 1 111 ? -4.816 -13.578 3.926 1 95.5 111 GLU A N 1
ATOM 810 C CA . GLU A 1 111 ? -6.016 -13.141 4.637 1 95.5 111 GLU A CA 1
ATOM 811 C C . GLU A 1 111 ? -6.625 -11.906 3.979 1 95.5 111 GLU A C 1
ATOM 813 O O . GLU A 1 111 ? -7.832 -11.867 3.727 1 95.5 111 GLU A O 1
ATOM 818 N N . LEU A 1 112 ? -5.805 -10.938 3.678 1 96.88 112 LEU A N 1
ATOM 819 C CA . LEU A 1 112 ? -6.281 -9.695 3.088 1 96.88 112 LEU A CA 1
ATOM 820 C C . LEU A 1 112 ? -6.906 -9.945 1.721 1 96.88 112 LEU A C 1
ATOM 822 O O . LEU A 1 112 ? -8.016 -9.484 1.448 1 96.88 112 LEU A O 1
ATOM 826 N N . LEU A 1 113 ? -6.168 -10.68 0.869 1 97.75 113 LEU A N 1
ATOM 827 C CA . LEU A 1 113 ? -6.668 -10.953 -0.473 1 97.75 113 LEU A CA 1
ATOM 828 C C . LEU A 1 113 ? -8.016 -11.672 -0.417 1 97.75 113 LEU A C 1
ATOM 830 O O . LEU A 1 113 ? -8.938 -11.32 -1.146 1 97.75 113 LEU A O 1
ATOM 834 N N . ALA A 1 114 ? -8.125 -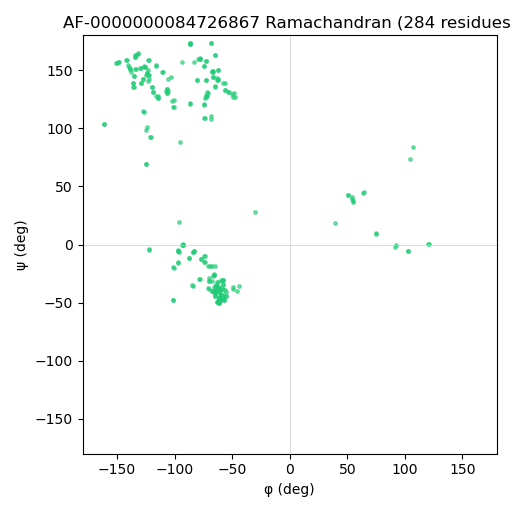12.664 0.469 1 96.5 114 ALA A N 1
ATOM 835 C CA . ALA A 1 114 ? -9.359 -13.43 0.608 1 96.5 114 ALA A CA 1
ATOM 836 C C . ALA A 1 114 ? -10.492 -12.547 1.128 1 96.5 114 ALA A C 1
ATOM 838 O O . ALA A 1 114 ? -11.648 -12.719 0.738 1 96.5 114 ALA A O 1
ATOM 839 N N . ASP A 1 115 ? -10.219 -11.656 2.062 1 96.75 115 ASP A N 1
ATOM 840 C CA . ASP A 1 115 ? -11.203 -10.719 2.588 1 96.75 115 ASP A CA 1
ATOM 841 C C . ASP A 1 115 ? -11.773 -9.844 1.476 1 96.75 115 ASP A C 1
ATOM 843 O O . ASP A 1 115 ? -12.945 -9.477 1.506 1 96.75 115 ASP A O 1
ATOM 847 N N . TYR A 1 116 ? -10.945 -9.445 0.541 1 97 116 TYR A N 1
ATOM 848 C CA . TYR A 1 116 ? -11.344 -8.469 -0.469 1 97 116 TYR A CA 1
ATOM 849 C C . TYR A 1 116 ? -12.062 -9.148 -1.629 1 97 116 TYR A C 1
ATOM 851 O O . TYR A 1 116 ? -12.977 -8.578 -2.227 1 97 116 TYR A O 1
ATOM 859 N N . ASN A 1 117 ? -11.641 -10.312 -1.949 1 96.5 117 ASN A N 1
ATOM 860 C CA . ASN A 1 117 ? -12.289 -11.133 -2.969 1 96.5 117 ASN A CA 1
ATOM 861 C C . ASN A 1 117 ? -11.891 -12.602 -2.832 1 96.5 117 ASN A C 1
ATOM 863 O O . ASN A 1 117 ? -10.812 -13.008 -3.266 1 96.5 117 ASN A O 1
ATOM 867 N N . GLU A 1 118 ? -12.773 -13.375 -2.312 1 95.25 118 GLU A N 1
ATOM 868 C CA . GLU A 1 118 ? -12.484 -14.789 -2.076 1 95.25 118 GLU A CA 1
ATOM 869 C C . GLU A 1 118 ? -12.133 -15.508 -3.375 1 95.25 118 GLU A C 1
ATOM 871 O O . GLU A 1 118 ? -11.344 -16.453 -3.373 1 95.25 118 GLU A O 1
ATOM 876 N N . GLU A 1 119 ? -12.695 -15.039 -4.434 1 96.19 119 GLU A N 1
ATOM 877 C CA . GLU A 1 119 ? -12.5 -15.688 -5.727 1 96.19 119 GLU A CA 1
ATOM 878 C C . GLU A 1 119 ? -11.344 -15.047 -6.488 1 96.19 119 GLU A C 1
ATOM 880 O O . GLU A 1 119 ? -11.055 -15.422 -7.629 1 96.19 119 GLU A O 1
ATOM 885 N N . LEU A 1 120 ? -10.734 -14.047 -5.871 1 97.75 120 LEU A N 1
ATOM 886 C CA . LEU A 1 120 ? -9.562 -13.43 -6.477 1 97.75 120 LEU A CA 1
ATOM 887 C C . LEU A 1 120 ? -8.57 -14.484 -6.949 1 97.75 120 LEU A C 1
ATOM 889 O O . LEU A 1 120 ? -8.227 -15.398 -6.199 1 97.75 120 LEU A O 1
ATOM 893 N N . ARG A 1 121 ? -8.195 -14.391 -8.195 1 98.62 121 ARG A N 1
ATOM 894 C CA . ARG A 1 121 ? -7.203 -15.289 -8.781 1 98.62 121 ARG A CA 1
ATOM 895 C C . ARG A 1 121 ? -5.797 -14.938 -8.305 1 98.62 121 ARG A C 1
ATOM 897 O O . ARG A 1 121 ? -5.332 -13.812 -8.5 1 98.62 121 ARG A O 1
ATOM 904 N N . VAL A 1 122 ? -5.168 -15.891 -7.676 1 98.81 122 VAL A N 1
ATOM 905 C CA . VAL A 1 122 ? -3.805 -15.664 -7.199 1 98.81 122 VAL A CA 1
ATOM 906 C C . VAL A 1 122 ? -2.838 -16.578 -7.941 1 98.81 122 VAL A C 1
ATOM 908 O O . VAL A 1 122 ? -3.049 -17.797 -8 1 98.81 122 VAL A O 1
ATOM 911 N N . ILE A 1 123 ? -1.811 -16 -8.539 1 98.88 123 ILE A N 1
ATOM 912 C CA . ILE A 1 123 ? -0.784 -16.781 -9.227 1 98.88 123 ILE A CA 1
ATOM 913 C C . ILE A 1 123 ? 0.293 -17.203 -8.227 1 98.88 123 ILE A C 1
ATOM 915 O O . ILE A 1 123 ? 0.934 -16.359 -7.598 1 98.88 123 ILE A O 1
ATOM 919 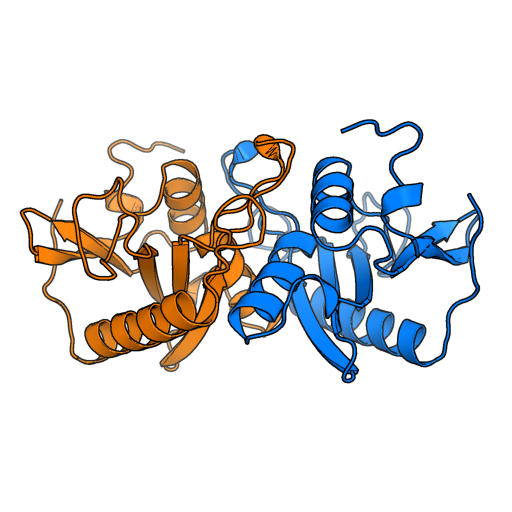N N . VAL A 1 124 ? 0.502 -18.516 -8.086 1 98.19 124 VAL A N 1
ATOM 920 C CA . VAL A 1 124 ? 1.459 -19.062 -7.129 1 98.19 124 VAL A CA 1
ATOM 921 C C . VAL A 1 124 ? 2.209 -20.234 -7.758 1 98.19 124 VAL A C 1
ATOM 923 O O . VAL A 1 124 ? 1.71 -20.875 -8.688 1 98.19 124 VAL A O 1
ATOM 926 N N . PRO A 1 125 ? 3.449 -20.453 -7.258 1 96.44 125 PRO A N 1
ATOM 927 C CA . PRO A 1 125 ? 4.125 -21.688 -7.695 1 96.44 125 PRO A CA 1
ATOM 928 C C . PRO A 1 125 ? 3.525 -22.938 -7.07 1 96.44 125 PRO A C 1
ATOM 930 O O . PRO A 1 125 ? 3.33 -23 -5.855 1 96.44 125 PRO A O 1
ATOM 933 N N . VAL A 1 126 ? 3.178 -23.859 -7.832 1 93.81 126 VAL A N 1
ATOM 934 C CA . VAL A 1 126 ? 2.723 -25.172 -7.414 1 93.81 126 VAL A CA 1
ATOM 935 C C . VAL A 1 126 ? 3.541 -26.25 -8.125 1 93.81 126 VAL A C 1
ATOM 937 O O . VAL A 1 126 ? 3.482 -26.375 -9.352 1 93.81 126 VAL A O 1
ATOM 940 N N . ASP A 1 127 ? 4.34 -27.031 -7.332 1 91.88 127 ASP A N 1
ATOM 941 C CA . ASP A 1 127 ? 5.156 -28.125 -7.855 1 91.88 127 ASP A CA 1
ATOM 942 C C . ASP A 1 127 ? 6.07 -27.641 -8.977 1 91.88 127 ASP A C 1
ATOM 944 O O . ASP A 1 127 ? 6.152 -28.266 -10.039 1 91.88 127 ASP A O 1
ATOM 948 N N . GLY A 1 128 ? 6.586 -26.469 -8.844 1 90.5 128 GLY A N 1
ATOM 949 C CA . GLY A 1 128 ? 7.598 -25.953 -9.75 1 90.5 128 GLY A CA 1
ATOM 950 C C . GLY A 1 128 ? 7.016 -25.188 -10.922 1 90.5 128 GLY A C 1
ATOM 951 O O . GLY A 1 128 ? 7.758 -24.656 -11.75 1 90.5 128 GLY A O 1
ATOM 952 N N . GLU A 1 129 ? 5.707 -25.141 -10.969 1 95.62 129 GLU A N 1
ATOM 953 C CA . GLU A 1 129 ? 5.035 -24.406 -12.039 1 95.62 129 GLU A CA 1
ATOM 954 C C . GLU A 1 129 ? 4.121 -23.312 -11.469 1 95.62 129 GLU A C 1
ATOM 956 O O . GLU A 1 129 ? 3.443 -23.531 -10.461 1 95.62 129 GLU A O 1
ATOM 961 N N . ASN A 1 130 ? 4.113 -22.188 -12.18 1 97.88 130 ASN A N 1
ATOM 962 C CA . ASN A 1 130 ? 3.156 -21.172 -11.773 1 97.88 130 ASN A CA 1
ATOM 963 C C . ASN A 1 130 ? 1.729 -21.562 -12.148 1 97.88 130 ASN A C 1
ATOM 965 O O . ASN A 1 130 ? 1.463 -21.938 -13.289 1 97.88 130 ASN A O 1
ATOM 969 N N . ARG A 1 131 ? 0.917 -21.484 -11.203 1 98.5 131 ARG A N 1
ATOM 970 C CA . ARG A 1 131 ? -0.497 -21.812 -11.352 1 98.5 131 ARG A CA 1
ATOM 971 C C . ARG A 1 131 ? -1.379 -20.719 -10.75 1 98.5 131 ARG A C 1
ATOM 973 O O . ARG A 1 131 ? -0.897 -19.859 -10 1 98.5 131 ARG A O 1
ATOM 980 N N . VAL A 1 132 ? -2.639 -20.797 -11.133 1 98.75 132 VAL A N 1
ATOM 981 C CA . VAL A 1 132 ? -3.621 -19.875 -10.586 1 98.75 132 VAL A CA 1
ATOM 982 C C . VAL A 1 132 ? -4.531 -20.609 -9.602 1 98.75 132 VAL A C 1
ATOM 984 O O . VAL A 1 132 ? -5.023 -21.688 -9.898 1 98.75 132 VAL A O 1
ATOM 987 N N . VAL A 1 133 ? -4.738 -20.047 -8.453 1 98.19 133 VAL A N 1
ATOM 988 C CA . VAL A 1 133 ? -5.66 -20.594 -7.457 1 98.19 133 VAL A CA 1
ATOM 989 C C . VAL A 1 133 ? -6.535 -19.469 -6.902 1 98.19 133 VAL A C 1
ATOM 991 O O . VAL A 1 133 ? -6.125 -18.297 -6.891 1 98.19 133 VAL A O 1
ATOM 994 N N . PRO A 1 134 ? -7.727 -19.797 -6.48 1 97.69 134 PRO A N 1
ATOM 995 C CA . PRO A 1 134 ? -8.492 -18.766 -5.777 1 97.69 134 PRO A CA 1
ATOM 996 C C . PRO A 1 134 ? -7.883 -18.391 -4.426 1 97.69 134 PRO A C 1
ATOM 998 O O . PRO A 1 134 ? -7.324 -19.266 -3.742 1 97.69 134 PRO A O 1
ATOM 1001 N N . ALA A 1 135 ? -8.055 -17.172 -4.043 1 97.75 135 ALA A N 1
ATOM 1002 C CA . ALA A 1 135 ? -7.473 -16.672 -2.799 1 97.75 135 ALA A CA 1
ATOM 1003 C C . ALA A 1 135 ? -7.91 -17.531 -1.608 1 97.75 135 ALA A C 1
ATOM 1005 O O . ALA A 1 135 ? -7.105 -17.844 -0.732 1 97.75 135 ALA A O 1
ATOM 1006 N N . ILE A 1 136 ? -9.141 -17.922 -1.599 1 96.38 136 ILE A N 1
ATOM 1007 C CA . ILE A 1 136 ? -9.703 -18.625 -0.447 1 96.38 136 ILE A CA 1
ATOM 1008 C C . ILE A 1 136 ? -9.023 -19.984 -0.295 1 96.38 136 ILE A C 1
ATOM 1010 O O . ILE A 1 136 ? -8.898 -20.516 0.817 1 96.38 136 ILE A O 1
ATOM 1014 N N . ASP A 1 137 ? -8.531 -20.516 -1.347 1 96.38 137 ASP A N 1
ATOM 1015 C CA . ASP A 1 137 ? -7.914 -21.844 -1.309 1 96.38 137 ASP A CA 1
ATOM 1016 C C . ASP A 1 137 ? -6.539 -21.781 -0.642 1 96.38 137 ASP A C 1
ATOM 1018 O O . ASP A 1 137 ? -5.988 -22.812 -0.261 1 96.38 137 ASP A O 1
ATOM 1022 N N . LEU A 1 138 ? -6.039 -20.625 -0.509 1 96.5 138 LEU A N 1
ATOM 1023 C CA . LEU A 1 138 ? -4.738 -20.469 0.128 1 96.5 138 LEU A CA 1
ATOM 1024 C C . LEU A 1 138 ? -4.875 -20.453 1.646 1 96.5 138 LEU A C 1
ATOM 1026 O O . LEU A 1 138 ? -3.873 -20.391 2.363 1 96.5 138 LEU A O 1
ATOM 1030 N N . LEU A 1 139 ? -6.066 -20.469 2.125 1 94.69 139 LEU A N 1
ATOM 1031 C CA . LEU A 1 139 ? -6.363 -20.5 3.553 1 94.69 139 LEU A CA 1
ATOM 1032 C C . LEU A 1 139 ? -7.266 -21.688 3.887 1 94.69 139 LEU A C 1
ATOM 1034 O O . LEU A 1 139 ? -8.406 -21.5 4.309 1 94.69 139 LEU A O 1
ATOM 1038 N N . PRO A 1 140 ? -6.66 -22.812 3.771 1 91 140 PRO A N 1
ATOM 1039 C CA . PRO A 1 140 ? -7.496 -23.984 4.055 1 91 140 PRO A CA 1
ATOM 1040 C C . PRO A 1 140 ? -8.133 -23.938 5.441 1 91 140 PRO A C 1
ATOM 1042 O O . PRO A 1 140 ? -7.469 -23.562 6.414 1 91 140 PRO A O 1
ATOM 1045 N N . THR A 1 141 ? -9.414 -24.203 5.555 1 89.31 141 THR A N 1
ATOM 1046 C CA . THR A 1 141 ? -10.219 -24.344 6.762 1 89.31 141 THR A CA 1
ATOM 1047 C C . THR A 1 141 ? -10.5 -22.984 7.391 1 89.31 141 THR A C 1
ATOM 1049 O O . THR A 1 141 ? -10.938 -22.906 8.539 1 89.31 141 THR A O 1
ATOM 1052 N N . ARG A 1 142 ? -10.148 -22 6.66 1 86.81 142 ARG A N 1
ATOM 1053 C CA . ARG A 1 142 ? -10.516 -20.688 7.168 1 86.81 142 ARG A CA 1
ATOM 1054 C C . ARG A 1 142 ? -12.008 -20.609 7.461 1 86.81 142 ARG A C 1
ATOM 1056 O O . ARG A 1 142 ? -12.836 -20.984 6.621 1 86.81 142 ARG A O 1
ATOM 1063 N N . THR A 1 143 ? -12.352 -20.094 8.695 1 82.5 143 THR A N 1
ATOM 1064 C CA . THR A 1 143 ? -13.75 -20.188 9.109 1 82.5 143 THR A CA 1
ATOM 1065 C C . THR A 1 143 ? -14.312 -18.797 9.406 1 82.5 143 THR A C 1
ATOM 1067 O O . THR A 1 143 ? -15.469 -18.672 9.82 1 82.5 143 THR A O 1
ATOM 1070 N N . TRP A 1 144 ? -13.5 -17.859 9.336 1 78.62 144 TRP A N 1
ATOM 1071 C CA . TRP A 1 144 ? -14.016 -16.531 9.633 1 78.62 144 TRP A CA 1
ATOM 1072 C C . TRP A 1 144 ? -14.172 -15.711 8.352 1 78.62 144 TRP A C 1
ATOM 1074 O O . TRP A 1 144 ? -13.609 -16.062 7.316 1 78.62 144 TRP A O 1
ATOM 1084 N N . MET B 1 1 ? 7.809 21.031 18.562 1 83.12 1 MET B N 1
ATOM 1085 C CA . MET B 1 1 ? 7.875 20.688 17.141 1 83.12 1 MET B CA 1
ATOM 1086 C C . MET B 1 1 ? 7.688 21.922 16.266 1 83.12 1 MET B C 1
ATOM 1088 O O . MET B 1 1 ? 6.758 22.703 16.484 1 83.12 1 MET B O 1
ATOM 1092 N N . GLU B 1 2 ? 8.672 22.281 15.5 1 88.38 2 GLU B N 1
ATOM 1093 C CA . GLU B 1 2 ? 8.539 23.422 14.594 1 88.38 2 GLU B CA 1
ATOM 1094 C C . GLU B 1 2 ? 7.621 23.078 13.422 1 88.38 2 GLU B C 1
ATOM 1096 O O . GLU B 1 2 ? 7.762 22.016 12.797 1 88.38 2 GLU B O 1
ATOM 1101 N N . THR B 1 3 ? 6.641 23.938 13.117 1 95.69 3 THR B N 1
ATOM 1102 C CA . THR B 1 3 ? 5.676 23.656 12.055 1 95.69 3 THR B CA 1
ATOM 1103 C C . THR B 1 3 ? 5.68 24.766 11.016 1 95.69 3 THR B C 1
ATOM 1105 O O . THR B 1 3 ? 6.184 25.859 11.281 1 95.69 3 THR B O 1
ATOM 1108 N N . GLU B 1 4 ? 5.246 24.547 9.883 1 97.69 4 GLU B N 1
ATOM 1109 C CA . GLU B 1 4 ? 5.094 25.5 8.797 1 97.69 4 GLU B CA 1
ATOM 1110 C C . GLU B 1 4 ? 3.654 25.562 8.297 1 97.69 4 GLU B C 1
ATOM 1112 O O . GLU B 1 4 ? 2.936 24.562 8.359 1 97.69 4 GLU B O 1
ATOM 1117 N N . PRO B 1 5 ? 3.211 26.75 7.871 1 98 5 PRO B N 1
ATOM 1118 C CA . PRO B 1 5 ? 1.878 26.812 7.27 1 98 5 PRO B CA 1
ATOM 1119 C C . PRO B 1 5 ? 1.784 26.031 5.965 1 98 5 PRO B C 1
ATOM 1121 O O . PRO B 1 5 ? 2.809 25.734 5.344 1 98 5 PRO B O 1
ATOM 1124 N N . LEU B 1 6 ? 0.611 25.766 5.57 1 98.56 6 LEU B N 1
ATOM 1125 C CA . LEU B 1 6 ? 0.396 25.062 4.312 1 98.56 6 LEU B CA 1
ATOM 1126 C C . LEU B 1 6 ? 0.683 25.969 3.119 1 98.56 6 LEU B C 1
ATOM 1128 O O . LEU B 1 6 ? 0.336 27.141 3.135 1 98.56 6 LEU B O 1
ATOM 1132 N N . SER B 1 7 ? 1.27 25.406 2.123 1 98.31 7 SER B N 1
ATOM 1133 C CA . SER B 1 7 ? 1.335 26.062 0.818 1 98.31 7 SER B CA 1
ATOM 1134 C C . SER B 1 7 ? 0.1 25.75 -0.019 1 98.31 7 SER B C 1
ATOM 1136 O O . SER B 1 7 ? -0.722 24.906 0.367 1 98.31 7 SER B O 1
ATOM 1138 N N . ALA B 1 8 ? -0.031 26.422 -1.188 1 98.25 8 ALA B N 1
ATOM 1139 C CA . ALA B 1 8 ? -1.116 26.109 -2.117 1 98.25 8 ALA B CA 1
ATOM 1140 C C . ALA B 1 8 ? -1.033 24.672 -2.607 1 98.25 8 ALA B C 1
ATOM 1142 O O . ALA B 1 8 ? -2.059 24.016 -2.818 1 98.25 8 ALA B O 1
ATOM 1143 N N . LYS B 1 9 ? 0.16 24.203 -2.844 1 98.38 9 LYS B N 1
ATOM 1144 C CA . LYS B 1 9 ? 0.356 22.812 -3.281 1 98.38 9 LYS B CA 1
ATOM 1145 C C . LYS B 1 9 ? -0.077 21.828 -2.203 1 98.38 9 LYS B C 1
ATOM 1147 O O . LYS B 1 9 ? -0.584 20.75 -2.51 1 98.38 9 LYS B O 1
ATOM 1152 N N . ASP B 1 10 ? 0.178 22.203 -0.95 1 98.69 10 ASP B N 1
ATOM 1153 C CA . ASP B 1 10 ? -0.2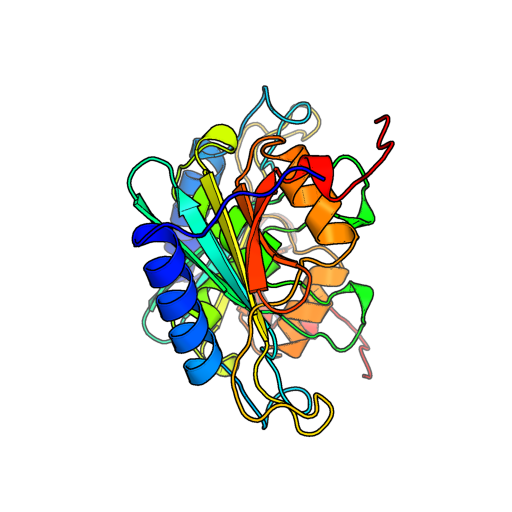59 21.359 0.165 1 98.69 10 ASP B CA 1
ATOM 1154 C C . ASP B 1 10 ? -1.782 21.281 0.222 1 98.69 10 ASP B C 1
ATOM 1156 O O . ASP B 1 10 ? -2.342 20.203 0.418 1 98.69 10 ASP B O 1
ATOM 1160 N N . GLU B 1 11 ? -2.393 22.406 0.07 1 98.5 11 GLU B N 1
ATOM 1161 C CA . GLU B 1 11 ? -3.852 22.438 0.051 1 98.5 11 GLU B CA 1
ATOM 1162 C C . GLU B 1 11 ? -4.406 21.594 -1.092 1 98.5 11 GLU B C 1
ATOM 1164 O O . GLU B 1 11 ? -5.391 20.875 -0.917 1 98.5 11 GLU B O 1
ATOM 1169 N N . ALA B 1 12 ? -3.793 21.688 -2.217 1 98.44 12 ALA B N 1
ATOM 1170 C CA . ALA B 1 12 ? -4.215 20.906 -3.375 1 98.44 12 ALA B CA 1
ATOM 1171 C C . ALA B 1 12 ? -4.078 19.406 -3.1 1 98.44 12 ALA B C 1
ATOM 1173 O O . ALA B 1 12 ? -4.91 18.609 -3.545 1 98.44 12 ALA B O 1
ATOM 1174 N N . LEU B 1 13 ? -3.018 19.016 -2.424 1 98.75 13 LEU B N 1
ATOM 1175 C CA . LEU B 1 13 ? -2.838 17.609 -2.049 1 98.75 13 LEU B CA 1
ATOM 1176 C C . LEU B 1 13 ? -3.979 17.141 -1.156 1 98.75 13 LEU B C 1
ATOM 1178 O O . LEU B 1 13 ? -4.543 16.062 -1.382 1 98.75 13 LEU B O 1
ATOM 1182 N N . ILE B 1 14 ? -4.297 17.938 -0.164 1 98.5 14 ILE B N 1
ATOM 1183 C CA . ILE B 1 14 ? -5.379 17.594 0.753 1 98.5 14 ILE B CA 1
ATOM 1184 C C . ILE B 1 14 ? -6.688 17.453 -0.022 1 98.5 14 ILE B C 1
ATOM 1186 O O . ILE B 1 14 ? -7.453 16.516 0.205 1 98.5 14 ILE B O 1
ATOM 1190 N N . ASP B 1 15 ? -6.941 18.375 -0.91 1 98.38 15 ASP B N 1
ATOM 1191 C CA . ASP B 1 15 ? -8.164 18.328 -1.709 1 98.38 15 ASP B CA 1
ATOM 1192 C C . ASP B 1 15 ? -8.242 17.031 -2.516 1 98.38 15 ASP B C 1
ATOM 1194 O O . ASP B 1 15 ? -9.297 16.391 -2.559 1 98.38 15 ASP B O 1
ATOM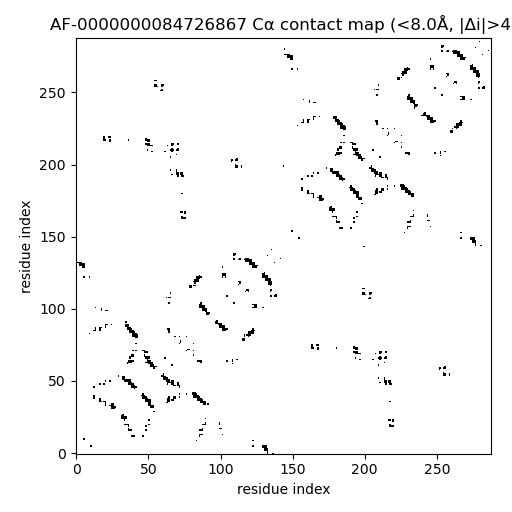 1198 N N . ARG B 1 16 ? -7.133 16.688 -3.162 1 98.38 16 ARG B N 1
ATOM 1199 C CA . ARG B 1 16 ? -7.074 15.469 -3.965 1 98.38 16 ARG B CA 1
ATOM 1200 C C . ARG B 1 16 ? -7.359 14.242 -3.113 1 98.38 16 ARG B C 1
ATOM 1202 O O . ARG B 1 16 ? -8.133 13.367 -3.514 1 98.38 16 ARG B O 1
ATOM 1209 N N . ILE B 1 17 ? -6.773 14.172 -1.954 1 98.56 17 ILE B N 1
ATOM 1210 C CA . ILE B 1 17 ? -6.938 13.031 -1.053 1 98.56 17 ILE B CA 1
ATOM 1211 C C . ILE B 1 17 ? -8.375 12.984 -0.544 1 98.56 17 ILE B C 1
ATOM 1213 O O . ILE B 1 17 ? -8.953 11.906 -0.407 1 98.56 17 ILE B O 1
ATOM 1217 N N . THR B 1 18 ? -8.898 14.117 -0.254 1 98.06 18 THR B N 1
ATOM 1218 C CA . THR B 1 18 ? -10.281 14.203 0.21 1 98.06 18 THR B CA 1
ATOM 1219 C C . THR B 1 18 ? -11.242 13.656 -0.842 1 98.06 18 THR B C 1
ATOM 1221 O O . THR B 1 18 ? -12.156 12.891 -0.519 1 98.06 18 THR B O 1
ATOM 1224 N N . GLU B 1 19 ? -11.023 14.047 -2.043 1 97.75 19 GLU B N 1
ATOM 1225 C CA . GLU B 1 19 ? -11.844 13.516 -3.133 1 97.75 19 GLU B CA 1
ATOM 1226 C C . GLU B 1 19 ? -11.727 12 -3.219 1 97.75 19 GLU B C 1
ATOM 1228 O O . GLU B 1 19 ? -12.734 11.305 -3.387 1 97.75 19 GLU B O 1
ATOM 1233 N N . THR B 1 20 ? -10.508 11.477 -3.143 1 98.06 20 THR B N 1
ATOM 1234 C CA . THR B 1 20 ? -10.281 10.039 -3.154 1 98.06 20 THR B CA 1
ATOM 1235 C C . THR B 1 20 ? -11.031 9.359 -2.008 1 98.06 20 THR B C 1
ATOM 1237 O O . THR B 1 20 ? -11.688 8.336 -2.207 1 98.06 20 THR B O 1
ATOM 1240 N N . ASN B 1 21 ? -10.891 9.945 -0.836 1 97.31 21 ASN B N 1
ATOM 1241 C CA . ASN B 1 21 ? -11.555 9.406 0.348 1 97.31 21 ASN B CA 1
ATOM 1242 C C . ASN B 1 21 ? -13.062 9.336 0.161 1 97.31 21 ASN B C 1
ATOM 1244 O O . ASN B 1 21 ? -13.672 8.297 0.406 1 97.31 21 ASN B O 1
ATOM 1248 N N . GLU B 1 22 ? -13.633 10.391 -0.321 1 95.06 22 GLU B N 1
ATOM 1249 C CA . GLU B 1 22 ? -15.078 10.461 -0.529 1 95.06 22 GLU B CA 1
ATOM 1250 C C . GLU B 1 22 ? -15.531 9.445 -1.573 1 95.06 22 GLU B C 1
ATOM 1252 O O . GLU B 1 22 ? -16.594 8.836 -1.433 1 95.06 22 GLU B O 1
ATOM 1257 N N . ARG B 1 23 ? -14.719 9.258 -2.508 1 95.88 23 ARG B N 1
ATOM 1258 C CA . ARG B 1 23 ? -15.094 8.375 -3.609 1 95.88 23 ARG B CA 1
ATOM 1259 C C . ARG B 1 23 ? -14.938 6.906 -3.211 1 95.88 23 ARG B C 1
ATOM 1261 O O . ARG B 1 23 ? -15.68 6.047 -3.691 1 95.88 23 ARG B O 1
ATOM 1268 N N . THR B 1 24 ? -14.031 6.633 -2.346 1 96.25 24 THR B N 1
ATOM 1269 C CA . THR B 1 24 ? -13.656 5.242 -2.121 1 96.25 24 THR B CA 1
ATOM 1270 C C . THR B 1 24 ? -14.32 4.699 -0.86 1 96.25 24 THR B C 1
ATOM 1272 O O . THR B 1 24 ? -14.406 3.484 -0.669 1 96.25 24 THR B O 1
ATOM 1275 N N . PHE B 1 25 ? -14.734 5.59 -0.014 1 95.25 25 PHE B N 1
ATOM 1276 C CA . PHE B 1 25 ? -15.445 5.121 1.17 1 95.25 25 PHE B CA 1
ATOM 1277 C C . PHE B 1 25 ? -16.531 4.133 0.787 1 95.25 25 PHE B C 1
ATOM 1279 O O . PHE B 1 25 ? -17.312 4.383 -0.138 1 95.25 25 PHE B O 1
ATOM 1286 N N . ASP B 1 26 ? -16.5 3.043 1.474 1 93.88 26 ASP B N 1
ATOM 1287 C CA . ASP B 1 26 ? -17.469 1.995 1.193 1 93.88 26 ASP B CA 1
ATOM 1288 C C . ASP B 1 26 ? -18.25 1.615 2.453 1 93.88 26 ASP B C 1
ATOM 1290 O O . ASP B 1 26 ? -17.781 0.791 3.246 1 93.88 26 ASP B O 1
ATOM 1294 N N . PRO B 1 27 ? -19.422 2.121 2.641 1 91.5 27 PRO B N 1
ATOM 1295 C CA . PRO B 1 27 ? -20.188 1.855 3.861 1 91.5 27 PRO B CA 1
ATOM 1296 C C . PRO B 1 27 ? -20.641 0.4 3.971 1 91.5 27 PRO B C 1
ATOM 1298 O O . PRO B 1 27 ? -20.938 -0.077 5.066 1 91.5 27 PRO B O 1
ATOM 1301 N N . ASP B 1 28 ? -20.625 -0.304 2.814 1 92.56 28 ASP B N 1
ATOM 1302 C CA . ASP B 1 28 ? -21.203 -1.646 2.785 1 92.56 28 ASP B CA 1
ATOM 1303 C C . ASP B 1 28 ? -20.125 -2.709 2.949 1 92.56 28 ASP B C 1
ATOM 1305 O O . ASP B 1 28 ? -20.422 -3.891 3.129 1 92.56 28 ASP B O 1
ATOM 1309 N N . PHE B 1 29 ? -18.938 -2.307 2.791 1 93.19 29 PHE B N 1
ATOM 1310 C CA . PHE B 1 29 ? -17.812 -3.229 2.904 1 93.19 29 PHE B CA 1
ATOM 1311 C C . PHE B 1 29 ? -17.109 -3.068 4.25 1 93.19 29 PHE B C 1
ATOM 1313 O O . PHE B 1 29 ? -16.672 -1.972 4.605 1 93.19 29 PHE B O 1
ATOM 1320 N N . PHE B 1 30 ? -16.953 -4.141 5.09 1 91.38 30 PHE B N 1
ATOM 1321 C CA . PHE B 1 30 ? -16.328 -4.168 6.406 1 91.38 30 PHE B CA 1
ATOM 1322 C C . PHE B 1 30 ? -16.891 -3.064 7.293 1 91.38 30 PHE B C 1
ATOM 1324 O O . PHE B 1 30 ? -16.125 -2.359 7.969 1 91.38 30 PHE B O 1
ATOM 1331 N N . ASP B 1 31 ? -18.219 -2.883 7.25 1 83.12 31 ASP B N 1
ATOM 1332 C CA . ASP B 1 31 ? -18.906 -1.892 8.078 1 83.12 31 ASP B CA 1
ATOM 1333 C C . ASP B 1 31 ? -18.297 -0.504 7.887 1 83.12 31 ASP B C 1
ATOM 1335 O O . ASP B 1 31 ? -18.078 0.22 8.859 1 83.12 31 ASP B O 1
ATOM 1339 N N . GLY B 1 32 ? -17.969 -0.163 6.652 1 89.62 32 GLY B N 1
ATOM 1340 C CA . GLY B 1 32 ? -17.375 1.12 6.332 1 89.62 32 GLY B CA 1
ATOM 1341 C C . GLY B 1 32 ? -15.883 1.027 6.051 1 89.62 32 GLY B C 1
ATOM 1342 O O . GLY B 1 32 ? -15.07 1.448 6.871 1 89.62 32 GLY B O 1
ATOM 1343 N N . ALA B 1 33 ? -15.617 0.475 4.875 1 90.88 33 ALA B N 1
ATOM 1344 C CA . ALA B 1 33 ? -14.227 0.319 4.48 1 90.88 33 ALA B CA 1
ATOM 1345 C C . ALA B 1 33 ? -13.68 1.604 3.861 1 90.88 33 ALA B C 1
ATOM 1347 O O . ALA B 1 33 ? -14.445 2.412 3.326 1 90.88 33 ALA B O 1
ATOM 1348 N N . HIS B 1 34 ? -12.328 1.725 3.922 1 95.5 34 HIS B N 1
ATOM 1349 C CA . HIS B 1 34 ? -11.547 2.814 3.344 1 95.5 34 HIS B CA 1
ATOM 1350 C C . HIS B 1 34 ? -11.883 4.145 4.012 1 95.5 34 HIS B C 1
ATOM 1352 O O . HIS B 1 34 ? -12.086 5.152 3.328 1 95.5 34 HIS B O 1
ATOM 1358 N N . ILE B 1 35 ? -11.953 4.137 5.332 1 94.25 35 ILE B N 1
ATOM 1359 C CA . ILE B 1 35 ? -12.305 5.293 6.152 1 94.25 35 ILE B CA 1
ATOM 1360 C C . ILE B 1 35 ? -11.18 6.32 6.102 1 94.25 35 ILE B C 1
ATOM 1362 O O . ILE B 1 35 ? -11.414 7.52 6.277 1 94.25 35 ILE B O 1
ATOM 1366 N N . VAL B 1 36 ? -9.984 5.855 5.91 1 97.38 36 VAL B N 1
ATOM 1367 C CA . VAL B 1 36 ? -8.844 6.762 5.801 1 97.38 36 VAL B CA 1
ATOM 1368 C C . VAL B 1 36 ? -8.234 6.66 4.402 1 97.38 36 VAL B C 1
ATOM 1370 O O . VAL B 1 36 ? -8.008 5.559 3.896 1 97.38 36 VAL B O 1
ATOM 1373 N N . ALA B 1 37 ? -8.062 7.77 3.744 1 98.56 37 ALA B N 1
ATOM 1374 C CA . ALA B 1 37 ? -7.25 7.879 2.535 1 98.56 37 ALA B CA 1
ATOM 1375 C C . ALA B 1 37 ? -5.988 8.695 2.799 1 98.56 37 ALA B C 1
ATOM 1377 O O . ALA B 1 37 ? -5.988 9.602 3.639 1 98.56 37 ALA B O 1
ATOM 1378 N N . ALA B 1 38 ? -4.949 8.352 2.092 1 98.81 38 ALA B N 1
ATOM 1379 C CA . ALA B 1 38 ? -3.684 9.07 2.195 1 98.81 38 ALA B CA 1
ATOM 1380 C C . ALA B 1 38 ? -3.107 9.367 0.813 1 98.81 38 ALA B C 1
ATOM 1382 O O . ALA B 1 38 ? -3.566 8.812 -0.189 1 98.81 38 ALA B O 1
ATOM 1383 N N . GLY B 1 39 ? -2.193 10.289 0.804 1 98.75 39 GLY B N 1
ATOM 1384 C CA . GLY B 1 39 ? -1.468 10.602 -0.416 1 98.75 39 GLY B CA 1
ATOM 1385 C C . GLY B 1 39 ? -0.059 11.102 -0.16 1 98.75 39 GLY B C 1
ATOM 1386 O O . GLY B 1 39 ? 0.247 11.578 0.937 1 98.75 39 GLY B O 1
ATOM 1387 N N . VAL B 1 40 ? 0.743 10.891 -1.219 1 98.81 40 VAL B N 1
ATOM 1388 C CA . VAL B 1 40 ? 2.076 11.484 -1.213 1 98.81 40 VAL B CA 1
ATOM 1389 C C . VAL B 1 40 ? 2.289 12.289 -2.494 1 98.81 40 VAL B C 1
ATOM 1391 O O . VAL B 1 40 ? 1.768 11.93 -3.553 1 98.81 40 VAL B O 1
ATOM 1394 N N . ARG B 1 41 ? 2.965 13.391 -2.309 1 98.88 41 ARG B N 1
ATOM 1395 C CA . ARG B 1 41 ? 3.463 14.172 -3.434 1 98.88 41 ARG B CA 1
ATOM 1396 C C . ARG B 1 41 ? 4.973 14.023 -3.582 1 98.88 41 ARG B C 1
ATOM 1398 O O . ARG B 1 41 ? 5.711 14.117 -2.598 1 98.88 41 ARG B O 1
ATOM 1405 N N . THR B 1 42 ? 5.387 13.727 -4.816 1 98.62 42 THR B N 1
ATOM 1406 C CA . THR B 1 42 ? 6.812 13.586 -5.086 1 98.62 42 THR B CA 1
ATOM 1407 C C . THR B 1 42 ? 7.438 14.938 -5.418 1 98.62 42 THR B C 1
ATOM 1409 O O . THR B 1 42 ? 6.73 15.93 -5.586 1 98.62 42 THR B O 1
ATOM 1412 N N . THR B 1 43 ? 8.75 14.992 -5.562 1 98.12 43 THR B N 1
ATOM 1413 C CA . THR B 1 43 ? 9.5 16.219 -5.777 1 98.12 43 THR B CA 1
ATOM 1414 C C . THR B 1 43 ? 9.141 16.844 -7.125 1 98.12 43 THR B C 1
ATOM 1416 O O . THR B 1 43 ? 9.227 18.062 -7.297 1 98.12 43 THR B O 1
ATOM 1419 N N . ASP B 1 44 ? 8.688 16 -8.078 1 98.06 44 ASP B N 1
ATOM 1420 C CA . ASP B 1 44 ? 8.336 16.531 -9.391 1 98.06 44 ASP B CA 1
ATOM 1421 C C . ASP B 1 44 ? 6.848 16.875 -9.461 1 98.06 44 ASP B C 1
ATOM 1423 O O . ASP B 1 44 ? 6.336 17.234 -10.523 1 98.06 44 ASP B O 1
ATOM 1427 N N . GLY B 1 45 ? 6.129 16.656 -8.383 1 98.12 45 GLY B N 1
ATOM 1428 C CA . GLY B 1 45 ? 4.75 17.125 -8.289 1 98.12 45 GLY B CA 1
ATOM 1429 C C . GLY B 1 45 ? 3.738 16.016 -8.492 1 98.12 45 GLY B C 1
ATOM 1430 O O . GLY B 1 45 ? 2.531 16.234 -8.359 1 98.12 45 GLY B O 1
ATOM 1431 N N . SER B 1 46 ? 4.184 14.805 -8.828 1 98.25 46 SER B N 1
ATOM 1432 C CA . SER B 1 46 ? 3.262 13.68 -8.984 1 98.25 46 SER B CA 1
ATOM 1433 C C . SER B 1 46 ? 2.625 13.305 -7.652 1 98.25 46 SER B C 1
ATOM 1435 O O . SER B 1 46 ? 3.252 13.43 -6.602 1 98.25 46 SER B O 1
ATOM 1437 N N . ILE B 1 47 ? 1.361 12.898 -7.742 1 98.69 47 ILE B N 1
ATOM 1438 C CA . ILE B 1 47 ? 0.63 12.523 -6.539 1 98.69 47 ILE B CA 1
ATOM 1439 C C . ILE B 1 47 ? 0.212 11.055 -6.629 1 98.69 47 ILE B C 1
ATOM 1441 O O . ILE B 1 47 ? -0.243 10.594 -7.68 1 98.69 47 ILE B O 1
ATOM 1445 N N . TYR B 1 48 ? 0.455 10.297 -5.598 1 98.69 48 TYR B N 1
ATOM 1446 C CA . TYR B 1 48 ? 0.007 8.914 -5.434 1 98.69 48 TYR B CA 1
ATOM 1447 C C . TYR B 1 48 ? -0.875 8.773 -4.199 1 98.69 48 TYR B C 1
ATOM 1449 O O . TYR B 1 48 ? -0.587 9.352 -3.15 1 98.69 48 TYR B O 1
ATOM 1457 N N . GLU B 1 49 ? -1.954 8.07 -4.371 1 98.62 49 GLU B N 1
ATOM 1458 C CA . GLU B 1 49 ? -2.922 7.945 -3.285 1 98.62 49 GLU B CA 1
ATOM 1459 C C . GLU B 1 49 ? -3.039 6.5 -2.812 1 98.62 49 GLU B C 1
ATOM 1461 O O . GLU B 1 49 ? -2.713 5.57 -3.555 1 98.62 49 GLU B O 1
ATOM 1466 N N . GLY B 1 50 ? -3.414 6.297 -1.638 1 98.56 50 GLY B N 1
ATOM 1467 C CA . GLY B 1 50 ? -3.744 5.039 -0.99 1 98.56 50 GLY B CA 1
ATOM 1468 C C . GLY B 1 50 ? -4.922 5.145 -0.041 1 98.56 50 GLY B C 1
ATOM 1469 O O . GLY B 1 50 ? -5.285 6.242 0.387 1 98.56 50 GLY B O 1
ATOM 1470 N N . VAL B 1 51 ? -5.48 4.004 0.197 1 98.44 51 VAL B N 1
ATOM 1471 C CA . VAL B 1 51 ? -6.605 3.957 1.127 1 98.44 51 VAL B CA 1
ATOM 1472 C C . VAL B 1 51 ? -6.336 2.912 2.209 1 98.44 51 VAL B C 1
ATOM 1474 O O . VAL B 1 51 ? -5.578 1.964 1.99 1 98.44 51 VAL B O 1
ATOM 1477 N N . SER B 1 52 ? -6.949 3.146 3.352 1 97.44 52 SER B N 1
ATOM 1478 C CA . SER B 1 52 ? -6.902 2.115 4.383 1 97.44 52 SER B CA 1
ATOM 1479 C C . SER B 1 52 ? -7.594 0.837 3.916 1 97.44 52 SER B C 1
ATOM 1481 O O . SER B 1 52 ? -8.617 0.893 3.23 1 97.44 52 SER B O 1
ATOM 1483 N N . LEU B 1 53 ? -7.012 -0.283 4.293 1 97.5 53 LEU B N 1
ATOM 1484 C CA . LEU B 1 53 ? -7.523 -1.602 3.934 1 97.5 53 LEU B CA 1
ATOM 1485 C C . LEU B 1 53 ? -7.832 -2.422 5.18 1 97.5 53 LEU B C 1
ATOM 1487 O O . LEU B 1 53 ? -6.961 -3.127 5.699 1 97.5 53 LEU B O 1
ATOM 1491 N N . PRO B 1 54 ? -9.055 -2.35 5.629 1 95.81 54 PRO B N 1
ATOM 1492 C CA . PRO B 1 54 ? -9.406 -3.219 6.754 1 95.81 54 PRO B CA 1
ATOM 1493 C C . PRO B 1 54 ? -9.383 -4.699 6.383 1 95.81 54 PRO B C 1
ATOM 1495 O O . PRO B 1 54 ? -9.602 -5.055 5.223 1 95.81 54 PRO B O 1
ATOM 1498 N N . ALA B 1 55 ? -9.062 -5.539 7.32 1 94.44 55 ALA B N 1
ATOM 1499 C CA . ALA B 1 55 ? -9.062 -6.992 7.172 1 94.44 55 ALA B CA 1
ATOM 1500 C C . ALA B 1 55 ? -9.734 -7.668 8.359 1 94.44 55 ALA B C 1
ATOM 1502 O O . ALA B 1 55 ? -9.914 -7.051 9.414 1 94.44 55 ALA B O 1
ATOM 1503 N N . SER B 1 56 ? -10.117 -8.883 8.172 1 92.81 56 SER B N 1
ATOM 1504 C CA . SER B 1 56 ? -10.773 -9.641 9.242 1 92.81 56 SER B CA 1
ATOM 1505 C C . SER B 1 56 ? -9.828 -9.852 10.422 1 92.81 56 SER B C 1
ATOM 1507 O O . SER B 1 56 ? -10.266 -9.914 11.57 1 92.81 56 SER B O 1
ATOM 1509 N N . ILE B 1 57 ? -8.578 -10.016 10.117 1 87.75 57 ILE B N 1
ATOM 1510 C CA . ILE B 1 57 ? -7.535 -10.086 11.133 1 87.75 57 ILE B CA 1
ATOM 1511 C C . ILE B 1 57 ? -6.812 -8.742 11.227 1 87.75 57 ILE B C 1
ATOM 1513 O O . ILE B 1 57 ? -6.215 -8.281 10.25 1 87.75 57 ILE B O 1
ATOM 1517 N N . GLY B 1 58 ? -6.844 -8.078 12.352 1 86.12 58 GLY B N 1
ATOM 1518 C CA . GLY B 1 58 ? -6.32 -6.73 12.531 1 86.12 58 GLY B CA 1
ATOM 1519 C C . GLY B 1 58 ? -4.91 -6.566 11.992 1 86.12 58 GLY B C 1
ATOM 1520 O O . GLY B 1 58 ? -4.602 -5.57 11.336 1 86.12 58 GLY B O 1
ATOM 1521 N N . ARG B 1 59 ? -4.055 -7.594 12.156 1 87.19 59 ARG B N 1
ATOM 1522 C CA . ARG B 1 59 ? -2.652 -7.488 11.773 1 87.19 59 ARG B CA 1
ATOM 1523 C C . ARG B 1 59 ? -2.494 -7.531 10.258 1 87.19 59 ARG B C 1
ATOM 1525 O O . ARG B 1 59 ? -1.415 -7.246 9.727 1 87.19 59 ARG B O 1
ATOM 1532 N N . ALA B 1 60 ? -3.592 -7.852 9.531 1 90.5 60 ALA B N 1
ATOM 1533 C CA . ALA B 1 60 ? -3.549 -7.879 8.07 1 90.5 60 ALA B CA 1
ATOM 1534 C C . ALA B 1 60 ? -4.062 -6.566 7.484 1 90.5 60 ALA B C 1
ATOM 1536 O O . ALA B 1 60 ? -3.982 -6.352 6.27 1 90.5 60 ALA B O 1
ATOM 1537 N N . SER B 1 61 ? -4.578 -5.688 8.398 1 94.38 61 SER B N 1
ATOM 1538 C CA . SER B 1 61 ? -5.066 -4.395 7.926 1 94.38 61 SER B CA 1
ATOM 1539 C C . SER B 1 61 ? -3.914 -3.473 7.543 1 94.38 61 SER B C 1
ATOM 1541 O O . SER B 1 61 ? -2.783 -3.662 7.996 1 94.38 61 SER B O 1
ATOM 1543 N N . MET B 1 62 ? -4.25 -2.51 6.695 1 95.19 62 MET B N 1
ATOM 1544 C CA . MET B 1 62 ? -3.199 -1.628 6.195 1 95.19 62 MET B CA 1
ATOM 1545 C C . MET B 1 62 ? -3.658 -0.173 6.215 1 95.19 62 MET B C 1
ATOM 1547 O O . MET B 1 62 ? -4.805 0.125 5.883 1 95.19 62 MET B O 1
ATOM 1551 N N . CYS B 1 63 ? -2.742 0.658 6.609 1 97.19 63 CYS B N 1
ATOM 1552 C CA . CYS B 1 63 ? -3.004 2.092 6.535 1 97.19 63 CYS B CA 1
ATOM 1553 C C . CYS B 1 63 ? -2.838 2.602 5.105 1 97.19 63 CYS B C 1
ATOM 1555 O O . CYS B 1 63 ? -2.156 1.972 4.293 1 97.19 63 CYS B O 1
ATOM 1557 N N . GLY B 1 64 ? -3.43 3.715 4.84 1 98.31 64 GLY B N 1
ATOM 1558 C CA . GLY B 1 64 ? -3.346 4.309 3.518 1 98.31 64 GLY B CA 1
ATOM 1559 C C . GLY B 1 64 ? -1.965 4.848 3.189 1 98.31 64 GLY B C 1
ATOM 1560 O O . GLY B 1 64 ? -1.567 4.883 2.023 1 98.31 64 GLY B O 1
ATOM 1561 N N . GLU B 1 65 ? -1.203 5.332 4.168 1 98.31 65 GLU B N 1
ATOM 1562 C CA . GLU B 1 65 ? 0.086 5.98 3.943 1 98.31 65 GLU B CA 1
ATOM 1563 C C . GLU B 1 65 ? 1.073 5.027 3.275 1 98.31 65 GLU B C 1
ATOM 1565 O O . GLU B 1 65 ? 1.688 5.371 2.264 1 98.31 65 GLU B O 1
ATOM 1570 N N . PRO B 1 66 ? 1.187 3.783 3.846 1 98.12 66 PRO B N 1
ATOM 1571 C CA . PRO B 1 66 ? 2.109 2.871 3.164 1 98.12 66 PRO B CA 1
ATOM 1572 C C . PRO B 1 66 ? 1.672 2.545 1.739 1 98.12 66 PRO B C 1
ATOM 1574 O O . PRO B 1 66 ? 2.516 2.307 0.87 1 98.12 66 PRO B O 1
ATOM 1577 N N . VAL B 1 67 ? 0.412 2.502 1.484 1 98.44 67 VAL B N 1
ATOM 1578 C CA . VAL B 1 67 ? -0.102 2.248 0.143 1 98.44 67 VAL B CA 1
ATOM 1579 C C . VAL B 1 67 ? 0.352 3.359 -0.803 1 98.44 67 VAL B C 1
ATOM 1581 O O . VAL B 1 67 ? 0.862 3.084 -1.892 1 98.44 67 VAL B O 1
ATOM 1584 N N . ALA B 1 68 ? 0.178 4.598 -0.402 1 98.75 68 ALA B N 1
ATOM 1585 C CA . ALA B 1 68 ? 0.575 5.738 -1.224 1 98.75 68 ALA B CA 1
ATOM 1586 C C . ALA B 1 68 ? 2.078 5.727 -1.488 1 98.75 68 ALA B C 1
ATOM 1588 O O . ALA B 1 68 ? 2.516 5.918 -2.625 1 98.75 68 ALA B O 1
ATOM 1589 N N . VAL B 1 69 ? 2.852 5.496 -0.449 1 98.62 69 VAL B N 1
ATOM 1590 C CA . VAL B 1 69 ? 4.305 5.449 -0.554 1 98.62 69 VAL B CA 1
ATOM 1591 C C . VAL B 1 69 ? 4.723 4.324 -1.495 1 98.62 69 VAL B C 1
ATOM 1593 O O . VAL B 1 69 ? 5.512 4.535 -2.418 1 98.62 69 VAL B O 1
ATOM 1596 N N . GLY B 1 70 ? 4.16 3.125 -1.24 1 98.25 70 GLY B N 1
ATOM 1597 C CA . GLY B 1 70 ? 4.504 1.966 -2.049 1 98.25 70 GLY B CA 1
ATOM 1598 C C . GLY B 1 70 ? 4.137 2.129 -3.512 1 98.25 70 GLY B C 1
ATOM 1599 O O . GLY B 1 70 ? 4.855 1.647 -4.391 1 98.25 70 GLY B O 1
ATOM 1600 N N . ALA B 1 71 ? 3.01 2.779 -3.773 1 98 71 ALA B N 1
ATOM 1601 C CA . ALA B 1 71 ? 2.59 3.027 -5.148 1 98 71 ALA B CA 1
ATOM 1602 C C . ALA B 1 71 ? 3.568 3.955 -5.863 1 98 71 ALA B C 1
ATOM 1604 O O . ALA B 1 71 ? 3.893 3.744 -7.035 1 98 71 ALA B O 1
ATOM 1605 N N . ALA B 1 72 ? 4.02 4.98 -5.199 1 98.44 72 ALA B N 1
ATOM 1606 C CA . ALA B 1 72 ? 4.996 5.898 -5.773 1 98.44 72 ALA B CA 1
ATOM 1607 C C . ALA B 1 72 ? 6.297 5.172 -6.109 1 98.44 72 ALA B C 1
ATOM 1609 O O . ALA B 1 72 ? 6.852 5.348 -7.199 1 98.44 72 ALA B O 1
ATOM 1610 N N . ILE B 1 73 ? 6.766 4.375 -5.148 1 98.25 73 ILE B N 1
ATOM 1611 C CA . ILE B 1 73 ? 8.023 3.66 -5.352 1 98.25 73 ILE B CA 1
ATOM 1612 C C . ILE B 1 73 ? 7.859 2.652 -6.488 1 98.25 73 ILE B C 1
ATOM 1614 O O . ILE B 1 73 ? 8.758 2.5 -7.324 1 98.25 73 ILE B O 1
ATOM 1618 N N . ALA B 1 74 ? 6.727 1.962 -6.535 1 97.75 74 ALA B N 1
ATOM 1619 C CA . ALA B 1 74 ? 6.449 1.022 -7.617 1 97.75 74 ALA B CA 1
ATOM 1620 C C . ALA B 1 74 ? 6.496 1.719 -8.977 1 97.75 74 ALA B C 1
ATOM 1622 O O . ALA B 1 74 ? 6.832 1.1 -9.984 1 97.75 74 ALA B O 1
ATOM 1623 N N . ASP B 1 75 ? 6.148 2.986 -8.984 1 97 75 ASP B N 1
ATOM 1624 C CA . ASP B 1 75 ? 6.141 3.75 -10.234 1 97 75 ASP B CA 1
ATOM 1625 C C . ASP B 1 75 ? 7.531 4.293 -10.547 1 97 75 ASP B C 1
ATOM 1627 O O . ASP B 1 75 ? 7.723 4.977 -11.555 1 97 75 ASP B O 1
ATOM 1631 N N . GLY B 1 76 ? 8.477 4.121 -9.633 1 96.12 76 GLY B N 1
ATOM 1632 C CA . GLY B 1 76 ? 9.859 4.383 -10 1 96.12 76 GLY B CA 1
ATOM 1633 C C . GLY B 1 76 ? 10.508 5.461 -9.156 1 96.12 76 GLY B C 1
ATOM 1634 O O . GLY B 1 76 ? 11.672 5.809 -9.359 1 96.12 76 GLY B O 1
ATOM 1635 N N . TYR B 1 77 ? 9.789 6.004 -8.234 1 97.06 77 TYR B N 1
ATOM 1636 C CA . TYR B 1 77 ? 10.352 7.059 -7.395 1 97.06 77 TYR B CA 1
ATOM 1637 C C . TYR B 1 77 ? 11.211 6.469 -6.281 1 97.06 77 TYR B C 1
ATOM 1639 O O . TYR B 1 77 ? 10.859 5.438 -5.699 1 97.06 77 TYR B O 1
ATOM 1647 N N . SER B 1 78 ? 12.258 7.156 -6.031 1 95.94 78 SER B N 1
ATOM 1648 C CA . SER B 1 78 ? 13.07 6.812 -4.867 1 95.94 78 SER B CA 1
ATOM 1649 C C . SER B 1 78 ? 12.453 7.367 -3.586 1 95.94 78 SER B C 1
ATOM 1651 O O . SER B 1 78 ? 11.648 8.297 -3.629 1 95.94 78 SER B O 1
ATOM 1653 N N . HIS B 1 79 ? 12.883 6.746 -2.494 1 95.44 79 HIS B N 1
ATOM 1654 C CA . HIS B 1 79 ? 12.32 7.125 -1.201 1 95.44 79 HIS B CA 1
ATOM 1655 C C . HIS B 1 79 ? 12.531 8.609 -0.924 1 95.44 79 HIS B C 1
ATOM 1657 O O . HIS B 1 79 ? 11.656 9.273 -0.374 1 95.44 79 HIS B O 1
ATOM 1663 N N . HIS B 1 80 ? 13.648 9.195 -1.38 1 95.31 80 HIS B N 1
ATOM 1664 C CA . HIS B 1 80 ? 13.961 10.594 -1.088 1 95.31 80 HIS B CA 1
ATOM 1665 C C . HIS B 1 80 ? 13.141 11.531 -1.957 1 95.31 80 HIS B C 1
ATOM 1667 O O . HIS B 1 80 ? 13.117 12.742 -1.721 1 95.31 80 HIS B O 1
ATOM 1673 N N . GLU B 1 81 ? 12.508 10.953 -2.963 1 97.5 81 GLU B N 1
ATOM 1674 C CA . GLU B 1 81 ? 11.688 11.766 -3.852 1 97.5 81 GLU B CA 1
ATOM 1675 C C . GLU B 1 81 ? 10.266 11.906 -3.314 1 97.5 81 GLU B C 1
ATOM 1677 O O . GLU B 1 81 ? 9.469 12.68 -3.846 1 97.5 81 GLU B O 1
ATOM 1682 N N . ILE B 1 82 ? 9.898 11.133 -2.312 1 97.62 82 ILE B N 1
ATOM 1683 C CA . ILE B 1 82 ? 8.633 11.305 -1.616 1 97.62 82 ILE B CA 1
ATOM 1684 C C . ILE B 1 82 ? 8.703 12.531 -0.714 1 97.62 82 ILE B C 1
ATOM 1686 O O . ILE B 1 82 ? 9.359 12.508 0.33 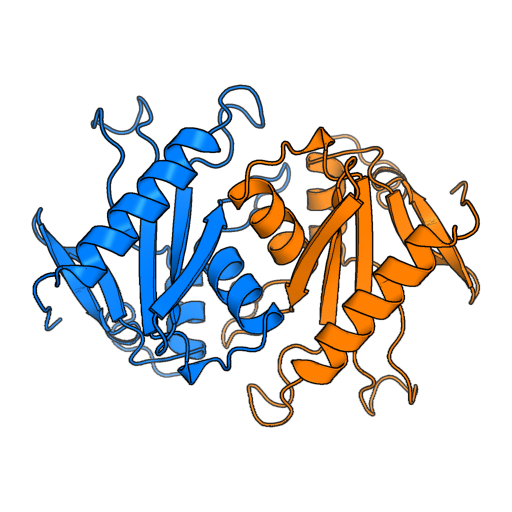1 97.62 82 ILE B O 1
ATOM 1690 N N . GLU B 1 83 ? 8.008 13.57 -1.07 1 98.44 83 GLU B N 1
ATOM 1691 C CA . GLU B 1 83 ? 8.273 14.898 -0.514 1 98.44 83 GLU B CA 1
ATOM 1692 C C . GLU B 1 83 ? 7.254 15.25 0.566 1 98.44 83 GLU B C 1
ATOM 1694 O O . GLU B 1 83 ? 7.613 15.828 1.599 1 98.44 83 GLU B O 1
ATOM 1699 N N . THR B 1 84 ? 5.996 15.047 0.297 1 98.88 84 THR B N 1
ATOM 1700 C CA . THR B 1 84 ? 4.945 15.469 1.216 1 98.88 84 THR B CA 1
ATOM 1701 C C . THR B 1 84 ? 3.889 14.383 1.369 1 98.88 84 THR B C 1
ATOM 1703 O O . THR B 1 84 ? 3.486 13.758 0.385 1 98.88 84 THR 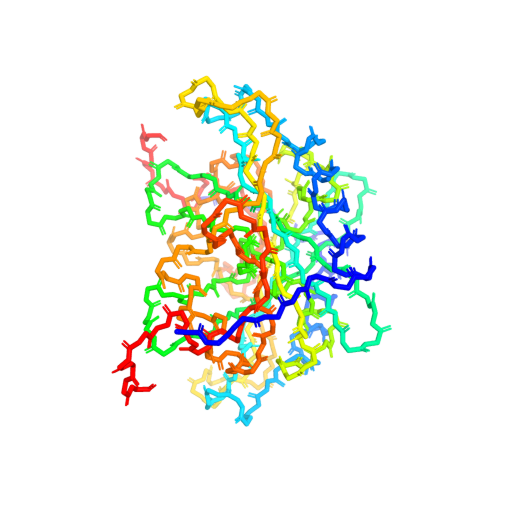B O 1
ATOM 1706 N N . SER B 1 85 ? 3.451 14.102 2.525 1 98.88 85 SER B N 1
ATOM 1707 C CA . SER B 1 85 ? 2.393 13.133 2.809 1 98.88 85 SER B CA 1
ATOM 1708 C C . SER B 1 85 ? 1.259 13.773 3.602 1 98.88 85 SER B C 1
ATOM 1710 O O . SER B 1 85 ? 1.487 14.688 4.395 1 98.88 85 SER B O 1
ATOM 1712 N N . ALA B 1 86 ? 0.068 13.32 3.391 1 98.88 86 ALA B N 1
ATOM 1713 C CA . ALA B 1 86 ? -1.111 13.688 4.172 1 98.88 86 ALA B CA 1
ATOM 1714 C C . ALA B 1 86 ? -2.105 12.531 4.23 1 98.88 86 ALA B C 1
ATOM 1716 O O . ALA B 1 86 ? -2.082 11.641 3.383 1 98.88 86 ALA B O 1
ATOM 1717 N N . ALA B 1 87 ? -2.926 12.523 5.199 1 98.69 87 ALA B N 1
ATOM 1718 C CA . ALA B 1 87 ? -4.02 11.57 5.332 1 98.69 87 ALA B CA 1
ATOM 1719 C C . ALA B 1 87 ? -5.312 12.266 5.75 1 98.69 87 ALA B C 1
ATOM 1721 O O . ALA B 1 87 ? -5.277 13.25 6.496 1 98.69 87 ALA B O 1
ATOM 1722 N N . VAL B 1 88 ? -6.355 11.773 5.258 1 97.88 88 VAL B N 1
ATOM 1723 C CA . VAL B 1 88 ? -7.68 12.328 5.52 1 97.88 88 VAL B CA 1
ATOM 1724 C C . VAL B 1 88 ? -8.625 11.211 5.973 1 97.88 88 VAL B C 1
ATOM 1726 O O . VAL B 1 88 ? -8.602 10.109 5.418 1 97.88 88 VAL B O 1
ATOM 1729 N N . ALA B 1 89 ? -9.438 11.516 6.941 1 96.38 89 ALA B N 1
ATOM 1730 C CA . ALA B 1 89 ? -10.422 10.562 7.438 1 96.38 89 ALA B CA 1
ATOM 1731 C C . ALA B 1 89 ? -11.836 10.945 6.992 1 96.38 89 ALA B C 1
ATOM 1733 O O . ALA B 1 89 ? -12.195 12.125 7.016 1 96.38 89 ALA B O 1
ATOM 1734 N N . TYR B 1 90 ? -12.523 9.953 6.523 1 94.69 90 TYR B N 1
ATOM 1735 C CA . TYR B 1 90 ? -13.938 10.125 6.207 1 94.69 90 TYR B CA 1
ATOM 1736 C C . TYR B 1 90 ? -14.742 10.469 7.461 1 94.69 90 TYR B C 1
ATOM 1738 O O . TYR B 1 90 ? -14.461 9.945 8.539 1 94.69 90 TYR B O 1
ATOM 1746 N N . PRO B 1 91 ? -15.758 11.375 7.301 1 91 91 PRO B N 1
ATOM 1747 C CA . PRO B 1 91 ? -16.578 11.68 8.477 1 91 91 PRO B CA 1
ATOM 1748 C C . PRO B 1 91 ? -17.438 10.508 8.922 1 91 91 PRO B C 1
ATOM 1750 O O . PRO B 1 91 ? -18.234 9.984 8.133 1 91 91 PRO B O 1
ATOM 1753 N N . MET B 1 92 ? -17.109 10 9.977 1 83.94 92 MET B N 1
ATOM 1754 C CA . MET B 1 92 ? -17.906 8.922 10.57 1 83.94 92 MET B CA 1
ATOM 1755 C C . MET B 1 92 ? -18.703 9.43 11.766 1 83.94 92 MET B C 1
ATOM 1757 O O . MET B 1 92 ? -18.281 10.359 12.445 1 83.94 92 MET B O 1
ATOM 1761 N N . PRO B 1 93 ? -19.891 8.953 11.914 1 75.25 93 PRO B N 1
ATOM 1762 C CA . PRO B 1 93 ? -20.703 9.422 13.047 1 75.25 93 PRO B CA 1
ATOM 1763 C C . PRO B 1 93 ? -19.906 9.484 14.352 1 75.25 93 PRO B C 1
ATOM 1765 O O . PRO B 1 93 ? -20.094 10.406 15.148 1 75.25 93 PRO B O 1
ATOM 1768 N N . ALA B 1 94 ? -19.094 8.641 14.5 1 68.75 94 ALA B N 1
ATOM 1769 C CA . ALA B 1 94 ? -18.328 8.586 15.742 1 68.75 94 ALA B CA 1
ATOM 1770 C C . ALA B 1 94 ? -17.328 9.734 15.828 1 68.75 94 ALA B C 1
ATOM 1772 O O . ALA B 1 94 ? -16.812 10.039 16.906 1 68.75 94 ALA B O 1
ATOM 1773 N N . HIS B 1 95 ? -17 10.359 14.797 1 66.75 95 HIS B N 1
ATOM 1774 C CA . HIS B 1 95 ? -15.922 11.352 14.789 1 66.75 95 HIS B CA 1
ATOM 1775 C C . HIS B 1 95 ? -16.484 12.758 14.945 1 66.75 95 HIS B C 1
ATOM 1777 O O . HIS B 1 95 ? -15.711 13.719 15.094 1 66.75 95 HIS B O 1
ATOM 1783 N N . ASP B 1 96 ? -17.578 12.867 15.391 1 64.31 96 ASP B N 1
ATOM 1784 C CA . ASP B 1 96 ? -18.25 14.125 15.695 1 64.31 96 ASP B CA 1
ATOM 1785 C C . ASP B 1 96 ? -17.953 15.18 14.625 1 64.31 96 ASP B C 1
ATOM 1787 O O . ASP B 1 96 ? -17.781 16.359 14.938 1 64.31 96 ASP B O 1
ATOM 1791 N N . THR B 1 97 ? -17.531 14.836 13.508 1 68.94 97 THR B N 1
ATOM 1792 C CA . THR B 1 97 ? -17.328 15.797 12.43 1 68.94 97 THR B CA 1
ATOM 1793 C C . THR B 1 97 ? -18.109 15.375 11.188 1 68.94 97 THR B C 1
ATOM 1795 O O . THR B 1 97 ? -18.297 14.18 10.93 1 68.94 97 THR B O 1
ATOM 1798 N N . ASP B 1 98 ? -18.547 16.391 10.539 1 74.31 98 ASP B N 1
ATOM 1799 C CA . ASP B 1 98 ? -19.391 16.141 9.375 1 74.31 98 ASP B CA 1
ATOM 1800 C C . ASP B 1 98 ? -18.578 16.188 8.086 1 74.31 98 ASP B C 1
ATOM 1802 O O . ASP B 1 98 ? -19.094 15.883 7.004 1 74.31 98 ASP B O 1
ATOM 1806 N N . ASP B 1 99 ? -17.281 16.547 8.25 1 86.75 99 ASP B N 1
ATOM 1807 C CA . ASP B 1 99 ? -16.469 16.672 7.043 1 86.75 99 ASP B CA 1
ATOM 1808 C C . ASP B 1 99 ? -15.211 15.82 7.137 1 86.75 99 ASP B C 1
ATOM 1810 O O . ASP B 1 99 ? -14.734 15.523 8.234 1 86.75 99 ASP B O 1
ATOM 1814 N N . ALA B 1 100 ? -14.805 15.461 5.941 1 91.69 100 ALA B N 1
ATOM 1815 C CA . ALA B 1 100 ? -13.484 14.828 5.898 1 91.69 100 ALA B CA 1
ATOM 1816 C C . ALA B 1 100 ? -12.414 15.742 6.488 1 91.69 100 ALA B C 1
ATOM 1818 O O . ALA B 1 100 ? -12.453 16.953 6.297 1 91.69 100 ALA B O 1
ATOM 1819 N N . ARG B 1 101 ? -11.539 15.203 7.234 1 94.25 101 ARG B N 1
ATOM 1820 C CA . ARG B 1 101 ? -10.539 16.047 7.891 1 94.25 101 ARG B CA 1
ATOM 1821 C C . ARG B 1 101 ? -9.164 15.391 7.852 1 94.25 101 ARG B C 1
ATOM 1823 O O . ARG B 1 101 ? -9.047 14.164 7.891 1 94.25 101 ARG B O 1
ATOM 1830 N N . VAL B 1 102 ? -8.227 16.234 7.855 1 97.5 102 VAL B N 1
ATOM 1831 C CA . VAL B 1 102 ? -6.844 15.773 7.953 1 97.5 102 VAL B CA 1
ATOM 1832 C C . VAL B 1 102 ? -6.617 15.109 9.312 1 97.5 102 VAL B C 1
ATOM 1834 O O . VAL B 1 102 ? -7.086 15.609 10.336 1 97.5 102 VAL B O 1
ATOM 1837 N N . ILE B 1 103 ? -5.941 13.977 9.328 1 96.62 103 ILE B N 1
ATOM 1838 C CA . ILE B 1 103 ? -5.582 13.289 10.562 1 96.62 103 ILE B CA 1
ATOM 1839 C C . ILE B 1 103 ? -4.094 12.953 10.555 1 96.62 103 ILE B C 1
ATOM 1841 O O . ILE B 1 103 ? -3.484 12.836 9.484 1 96.62 103 ILE B O 1
ATOM 1845 N N . PRO B 1 104 ? -3.492 12.867 11.688 1 96.81 104 PRO B N 1
ATOM 1846 C CA . PRO B 1 104 ? -2.084 12.461 11.711 1 96.81 104 PRO B CA 1
ATOM 1847 C C . PRO B 1 104 ? -1.894 10.969 11.445 1 96.81 104 PRO B C 1
ATOM 1849 O O . PRO B 1 104 ? -2.809 10.18 11.68 1 96.81 104 PRO B O 1
ATOM 1852 N N . PRO B 1 105 ? -0.696 10.633 10.914 1 97.25 105 PRO B N 1
ATOM 1853 C CA . PRO B 1 105 ? -0.411 9.203 10.773 1 97.25 105 PRO B CA 1
ATOM 1854 C C . PRO B 1 105 ? -0.37 8.469 12.109 1 97.25 105 PRO B C 1
ATOM 1856 O O . PRO B 1 105 ? -0.037 9.07 13.141 1 97.25 105 PRO B O 1
ATOM 1859 N N . CYS B 1 106 ? -0.74 7.184 12.055 1 95.75 106 CYS B N 1
ATOM 1860 C CA . CYS B 1 106 ? -0.62 6.359 13.25 1 95.75 106 CYS B CA 1
ATOM 1861 C C . CYS B 1 106 ? 0.843 6.121 13.602 1 95.75 106 CYS B C 1
ATOM 1863 O O . CYS B 1 106 ? 1.738 6.504 12.852 1 95.75 106 CYS B O 1
ATOM 1865 N N . GLY B 1 107 ? 1.134 5.5 14.734 1 93.44 107 GLY B N 1
ATOM 1866 C CA . GLY B 1 107 ? 2.496 5.277 15.195 1 93.44 107 GLY B CA 1
ATOM 1867 C C . GLY B 1 107 ? 3.342 4.512 14.195 1 93.44 107 GLY B C 1
ATOM 1868 O O . GLY B 1 107 ? 4.484 4.887 13.93 1 93.44 107 GLY B O 1
ATOM 1869 N N . SER B 1 108 ? 2.789 3.379 13.648 1 94.06 108 SER B N 1
ATOM 1870 C CA . SER B 1 108 ? 3.521 2.566 12.68 1 94.06 108 SER B CA 1
ATOM 1871 C C . SER B 1 108 ? 3.812 3.352 11.406 1 94.06 108 SER B C 1
ATOM 1873 O O . SER B 1 108 ? 4.887 3.215 10.82 1 94.06 108 SER B O 1
ATOM 1875 N N . CYS B 1 109 ? 2.885 4.145 10.977 1 97.5 109 CYS B N 1
ATOM 1876 C CA . CYS B 1 109 ? 3.082 4.93 9.766 1 97.5 109 CYS B CA 1
ATOM 1877 C C . CYS B 1 109 ? 4.113 6.027 9.992 1 97.5 109 CYS B C 1
ATOM 1879 O O . CYS B 1 109 ? 4.863 6.383 9.078 1 97.5 109 CYS B O 1
ATOM 1881 N N . ARG B 1 110 ? 4.074 6.629 11.211 1 96.69 110 ARG B N 1
ATOM 1882 C CA . ARG B 1 110 ? 5.121 7.594 11.531 1 96.69 110 ARG B CA 1
ATOM 1883 C C . ARG B 1 110 ? 6.504 6.973 11.375 1 96.69 110 ARG B C 1
ATOM 1885 O O . ARG B 1 110 ? 7.402 7.586 10.797 1 96.69 110 ARG B O 1
ATOM 1892 N N . GLU B 1 111 ? 6.676 5.793 11.859 1 95.44 111 GLU B N 1
ATOM 1893 C CA . GLU B 1 111 ? 7.941 5.074 11.742 1 95.44 111 GLU B CA 1
ATOM 1894 C C . GLU B 1 111 ? 8.312 4.848 10.281 1 95.44 111 GLU B C 1
ATOM 1896 O O . GLU B 1 111 ? 9.445 5.117 9.875 1 95.44 111 GLU B O 1
ATOM 1901 N N . LEU B 1 112 ? 7.375 4.391 9.492 1 97 112 LEU B N 1
ATOM 1902 C CA . LEU B 1 112 ? 7.629 4.098 8.086 1 97 112 LEU B CA 1
ATOM 1903 C C . LEU B 1 112 ? 8.016 5.363 7.324 1 97 112 LEU B C 1
ATOM 1905 O O . LEU B 1 112 ? 9.008 5.379 6.602 1 97 112 LEU B O 1
ATOM 1909 N N . LEU B 1 113 ? 7.203 6.426 7.508 1 97.75 113 LEU B N 1
ATOM 1910 C CA . LEU B 1 113 ? 7.469 7.676 6.809 1 97.75 113 LEU B CA 1
ATOM 1911 C C . LEU B 1 113 ? 8.859 8.203 7.152 1 97.75 113 LEU B C 1
ATOM 1913 O O . LEU B 1 113 ? 9.609 8.625 6.262 1 97.75 113 LEU B O 1
ATOM 1917 N N . ALA B 1 114 ? 9.211 8.156 8.438 1 96.5 114 ALA B N 1
ATOM 1918 C CA . ALA B 1 114 ? 10.516 8.641 8.883 1 96.5 114 ALA B CA 1
ATOM 1919 C C . ALA B 1 114 ? 11.641 7.781 8.312 1 96.5 114 ALA B C 1
ATOM 1921 O O . ALA B 1 114 ? 12.719 8.289 7.992 1 96.5 114 ALA B O 1
ATOM 1922 N N . ASP B 1 115 ? 11.453 6.477 8.266 1 96.75 115 ASP B N 1
ATOM 1923 C CA . ASP B 1 115 ? 12.438 5.562 7.684 1 96.75 115 ASP B CA 1
ATOM 1924 C C . ASP B 1 115 ? 12.719 5.914 6.223 1 96.75 115 ASP B C 1
ATOM 1926 O O . ASP B 1 115 ? 13.844 5.762 5.746 1 96.75 115 ASP B O 1
ATOM 1930 N N . TYR B 1 116 ? 11.711 6.305 5.484 1 97.06 116 TYR B N 1
ATOM 1931 C CA . TYR B 1 116 ? 11.836 6.5 4.047 1 97.06 116 TYR B CA 1
ATOM 1932 C C . TYR B 1 116 ? 12.375 7.891 3.729 1 97.06 116 TYR B C 1
ATOM 1934 O O . TYR B 1 116 ? 13.102 8.07 2.748 1 97.06 116 TYR B O 1
ATOM 1942 N N . ASN B 1 117 ? 12.008 8.844 4.516 1 96.5 117 ASN B N 1
ATOM 1943 C CA . ASN B 1 117 ? 12.523 10.203 4.406 1 96.5 117 ASN B CA 1
ATOM 1944 C C . ASN B 1 117 ? 12.297 11 5.688 1 96.5 117 ASN B C 1
ATOM 1946 O O . ASN B 1 117 ? 11.195 11.5 5.922 1 96.5 117 ASN B O 1
ATOM 1950 N N . GLU B 1 118 ? 13.305 11.164 6.438 1 95.19 118 GLU B N 1
ATOM 1951 C CA . GLU B 1 118 ? 13.195 11.852 7.719 1 95.19 118 GLU B CA 1
ATOM 1952 C C . GLU B 1 118 ? 12.672 13.273 7.535 1 95.19 118 GLU B C 1
ATOM 1954 O O . GLU B 1 118 ? 11.992 13.812 8.414 1 95.19 118 GLU B O 1
ATOM 1959 N N . GLU B 1 119 ? 13 13.844 6.422 1 96.12 119 GLU B N 1
ATOM 1960 C CA . GLU B 1 119 ? 12.625 15.234 6.16 1 96.12 119 GLU B CA 1
ATOM 1961 C C . GLU B 1 119 ? 11.297 15.32 5.414 1 96.12 119 GLU B C 1
ATOM 1963 O O . GLU B 1 119 ? 10.844 16.406 5.062 1 96.12 119 GLU B O 1
ATOM 1968 N N . LEU B 1 120 ? 10.719 14.148 5.152 1 97.75 120 LEU B N 1
ATOM 1969 C CA . LEU B 1 120 ? 9.414 14.125 4.512 1 97.75 120 LEU B CA 1
ATOM 1970 C C . LEU B 1 120 ? 8.445 15.07 5.215 1 97.75 120 LEU B C 1
ATOM 1972 O O . LEU B 1 120 ? 8.32 15.039 6.441 1 97.75 120 LEU B O 1
ATOM 1976 N N . ARG B 1 121 ? 7.844 15.945 4.434 1 98.62 121 ARG B N 1
ATOM 1977 C CA . ARG B 1 121 ? 6.84 16.875 4.941 1 98.62 121 ARG B CA 1
ATOM 1978 C C . ARG B 1 121 ? 5.523 16.156 5.219 1 98.62 121 ARG B C 1
ATOM 1980 O O . ARG B 1 121 ? 4.938 15.555 4.32 1 98.62 121 ARG B O 1
ATOM 1987 N N . VAL B 1 122 ? 5.105 16.219 6.453 1 98.81 122 VAL B N 1
ATOM 1988 C CA . VAL B 1 122 ? 3.838 15.594 6.812 1 98.81 122 VAL B CA 1
ATOM 1989 C C . VAL B 1 122 ? 2.834 16.656 7.242 1 98.81 122 VAL B C 1
ATOM 1991 O O . VAL B 1 122 ? 3.131 17.484 8.102 1 98.81 122 VAL B O 1
ATOM 1994 N N . ILE B 1 123 ? 1.677 16.656 6.629 1 98.88 123 ILE B N 1
ATOM 1995 C CA . ILE B 1 123 ? 0.611 17.578 6.996 1 98.88 123 ILE B CA 1
ATOM 1996 C C . ILE B 1 123 ? -0.224 16.984 8.125 1 98.88 123 ILE B C 1
ATOM 1998 O O . ILE B 1 123 ? -0.807 15.914 7.977 1 98.88 123 ILE B O 1
ATOM 2002 N N . VAL B 1 124 ? -0.307 17.688 9.25 1 98.19 124 VAL B N 1
ATOM 2003 C CA . VAL B 1 124 ? -1.025 17.203 10.43 1 98.19 124 VAL B CA 1
ATOM 2004 C C . VAL B 1 124 ? -1.774 18.375 11.078 1 98.19 124 VAL B C 1
ATOM 2006 O O . VAL B 1 124 ? -1.4 19.531 10.914 1 98.19 124 VAL B O 1
ATOM 2009 N N . PRO B 1 125 ? -2.873 18.016 11.805 1 96.5 125 PRO B N 1
ATOM 2010 C CA . PRO B 1 125 ? -3.51 19.062 12.602 1 96.5 125 PRO B CA 1
ATOM 2011 C C . PRO B 1 125 ? -2.701 19.438 13.844 1 96.5 125 PRO B C 1
ATOM 2013 O O . PRO B 1 125 ? -2.281 18.547 14.602 1 96.5 125 PRO B O 1
ATOM 2016 N N . VAL B 1 126 ? -2.422 20.625 14.008 1 93.94 126 VAL B N 1
ATOM 2017 C CA . VAL B 1 126 ? -1.784 21.188 15.203 1 93.94 126 VAL B CA 1
ATOM 2018 C C . VAL B 1 126 ? -2.625 22.344 15.742 1 93.94 126 VAL B C 1
ATOM 2020 O O . VAL B 1 126 ? -2.781 23.375 15.086 1 93.94 126 VAL B O 1
ATOM 2023 N N . ASP B 1 127 ? -3.203 22.156 16.984 1 92 127 ASP B N 1
ATOM 2024 C CA . ASP B 1 127 ? -4.008 23.172 17.656 1 92 127 ASP B CA 1
ATOM 2025 C C . ASP B 1 127 ? -5.148 23.641 16.766 1 92 127 ASP B C 1
ATOM 2027 O O . ASP B 1 127 ? -5.371 24.844 16.609 1 92 127 ASP B O 1
ATOM 2031 N N . GLY B 1 128 ? -5.723 22.75 16 1 90.56 128 GLY B N 1
ATOM 2032 C CA . GLY B 1 128 ? -6.922 23.016 15.234 1 90.56 128 GLY B CA 1
ATOM 2033 C C . GLY B 1 128 ? -6.633 23.5 13.82 1 90.56 128 GLY B C 1
ATOM 2034 O O . GLY B 1 128 ? -7.551 23.719 13.031 1 90.56 128 GLY B O 1
ATOM 2035 N N . GLU B 1 129 ? -5.348 23.609 13.523 1 95.69 129 GLU B N 1
ATOM 2036 C CA . GLU B 1 129 ? -4.949 24.031 12.18 1 95.69 129 GLU B CA 1
ATOM 2037 C C . GLU B 1 129 ? -4.035 23 11.523 1 95.69 129 GLU B C 1
ATOM 2039 O O . GLU B 1 129 ? -3.162 22.422 12.18 1 95.69 129 GLU B O 1
ATOM 2044 N N . ASN B 1 130 ? -4.27 22.828 10.227 1 97.94 130 ASN B N 1
ATOM 2045 C CA . ASN B 1 130 ? -3.346 21.969 9.508 1 97.94 130 ASN B CA 1
ATOM 2046 C C . ASN B 1 130 ? -1.983 22.625 9.32 1 97.94 130 ASN B C 1
ATOM 2048 O O . ASN B 1 130 ? -1.903 23.766 8.867 1 97.94 130 ASN B O 1
ATOM 2052 N N . ARG B 1 131 ? -1.013 21.922 9.703 1 98.56 131 ARG B N 1
ATOM 2053 C CA . ARG B 1 131 ? 0.371 22.375 9.609 1 98.56 131 ARG B CA 1
ATOM 2054 C C . ARG B 1 131 ? 1.256 21.297 8.984 1 98.56 131 ARG B C 1
ATOM 2056 O O . ARG B 1 131 ? 0.852 20.141 8.875 1 98.56 131 ARG B O 1
ATOM 2063 N N . VAL B 1 132 ? 2.416 21.766 8.57 1 98.75 132 VAL B N 1
ATOM 2064 C CA . VAL B 1 132 ? 3.402 20.844 8.016 1 98.75 132 VAL B CA 1
ATOM 2065 C C . VAL B 1 132 ? 4.535 20.625 9.023 1 98.75 132 VAL B C 1
ATOM 2067 O O . VAL B 1 132 ? 5.051 21.594 9.594 1 98.75 132 VAL B O 1
ATOM 2070 N N . VAL B 1 133 ? 4.898 19.406 9.266 1 98.19 133 VAL B N 1
ATOM 2071 C CA . VAL B 1 133 ? 6.027 19.062 10.117 1 98.19 133 VAL B CA 1
ATOM 2072 C C . VAL B 1 133 ? 6.891 18 9.438 1 98.19 133 VAL B C 1
ATOM 2074 O O . VAL B 1 133 ? 6.395 17.219 8.617 1 98.19 133 VAL B O 1
ATOM 2077 N N . PRO B 1 134 ? 8.164 18 9.734 1 97.69 134 PRO B N 1
ATOM 2078 C CA . PRO B 1 134 ? 8.953 16.859 9.234 1 97.69 134 PRO B CA 1
ATOM 2079 C C . PRO B 1 134 ? 8.57 15.539 9.891 1 97.69 134 PRO B C 1
ATOM 2081 O O . PRO B 1 134 ? 8.227 15.508 11.078 1 97.69 134 PRO B O 1
ATOM 2084 N N . ALA B 1 135 ? 8.711 14.492 9.148 1 97.75 135 ALA B N 1
ATOM 2085 C CA . ALA B 1 135 ? 8.32 13.164 9.633 1 97.75 135 ALA B CA 1
ATOM 2086 C C . ALA B 1 135 ? 9.039 12.828 10.938 1 97.75 135 ALA B C 1
ATOM 2088 O O . ALA B 1 135 ? 8.438 12.281 11.867 1 97.75 135 ALA B O 1
ATOM 2089 N N . ILE B 1 136 ? 10.289 13.188 11.039 1 96.38 136 ILE B N 1
ATOM 2090 C CA . ILE B 1 136 ? 11.102 12.805 12.188 1 96.38 136 ILE B CA 1
ATOM 2091 C C . ILE B 1 136 ? 10.578 13.484 13.445 1 96.38 136 ILE B C 1
ATOM 2093 O O . ILE B 1 136 ? 10.711 12.953 14.547 1 96.38 136 ILE B O 1
ATOM 2097 N N . ASP B 1 137 ? 9.961 14.586 13.297 1 96.38 137 ASP B N 1
ATOM 2098 C CA . ASP B 1 137 ? 9.469 15.336 14.445 1 96.38 137 ASP B CA 1
ATOM 2099 C C . ASP B 1 137 ? 8.242 14.664 15.062 1 96.38 137 ASP B C 1
ATOM 2101 O O . ASP B 1 137 ? 7.855 14.969 16.188 1 96.38 137 ASP B O 1
ATOM 2105 N N . LEU B 1 138 ? 7.672 13.781 14.344 1 96.5 138 LEU B N 1
ATOM 2106 C CA . LEU B 1 138 ? 6.496 13.07 14.844 1 96.5 138 LEU B CA 1
ATOM 2107 C C . LEU B 1 138 ? 6.906 11.898 15.734 1 96.5 138 LEU B C 1
ATOM 2109 O O . LEU B 1 138 ? 6.055 11.219 16.312 1 96.5 138 LEU B O 1
ATOM 2113 N N . LEU B 1 139 ? 8.164 11.648 15.828 1 94.69 139 LEU B N 1
ATOM 2114 C CA . LEU B 1 139 ? 8.719 10.602 16.672 1 94.69 139 LEU B CA 1
ATOM 2115 C C . LEU B 1 139 ? 9.766 11.172 17.641 1 94.69 139 LEU B C 1
ATOM 2117 O O . LEU B 1 139 ? 10.945 10.836 17.547 1 94.69 139 LEU B O 1
ATOM 2121 N N . PRO B 1 140 ? 9.242 11.914 18.547 1 90.94 140 PRO B N 1
ATOM 2122 C CA . PRO B 1 140 ? 10.211 12.508 19.469 1 90.94 140 PRO B CA 1
ATOM 2123 C C . PRO B 1 140 ? 11.086 11.469 20.156 1 90.94 140 PRO B C 1
ATOM 2125 O O . PRO B 1 140 ? 10.578 10.43 20.594 1 90.94 140 PRO B O 1
ATOM 2128 N N . THR B 1 141 ? 12.391 11.656 20.203 1 89.19 141 THR B N 1
ATOM 2129 C CA . THR B 1 141 ? 13.414 10.891 20.906 1 89.19 141 THR B CA 1
ATOM 2130 C C . THR B 1 141 ? 13.688 9.57 20.188 1 89.19 141 THR B C 1
ATOM 2132 O O . THR B 1 141 ? 14.32 8.68 20.75 1 89.19 141 THR B O 1
ATOM 2135 N N . ARG B 1 142 ? 13.133 9.492 19.047 1 86.62 142 ARG B N 1
ATOM 2136 C CA . ARG B 1 142 ? 13.469 8.305 18.266 1 86.62 142 ARG B CA 1
ATOM 2137 C C . ARG B 1 142 ? 14.984 8.148 18.141 1 86.62 142 ARG B C 1
ATOM 2139 O O . ARG B 1 142 ? 15.68 9.102 17.766 1 86.62 142 ARG B O 1
ATOM 2146 N N . THR B 1 143 ? 15.5 6.891 18.438 1 81.94 143 THR B N 1
ATOM 2147 C CA . THR B 1 143 ? 16.953 6.742 18.516 1 81.94 143 THR B CA 1
ATOM 2148 C C . THR B 1 143 ? 17.453 5.688 17.531 1 81.94 143 THR B C 1
ATOM 2150 O O . THR B 1 143 ? 18.641 5.387 17.5 1 81.94 143 THR B O 1
ATOM 2153 N N . TRP B 1 144 ? 16.562 5.094 16.906 1 78.25 144 TRP B N 1
ATOM 2154 C CA . TRP B 1 144 ? 17.016 4.066 15.969 1 78.25 144 TRP B CA 1
ATOM 2155 C C . TRP B 1 144 ? 16.891 4.551 14.523 1 78.25 144 TRP B C 1
ATOM 2157 O O . TRP B 1 144 ? 16.188 5.527 14.25 1 78.25 144 TRP B O 1
#

Sequence (288 aa):
METEPLSAKDEALIDRITETNERTFDPDFFDGAHIVAAGVRTTDGSIYEGVSLPASIGRASMCGEPVAVGAAIADGYSHHEIETSAAVAYPMPAHDTDDARVIPPCGSCRELLADYNEELRVIVPVDGENRVVPAIDLLPTRTWMETEPLSAKDEALIDRITETNERTFDPDFFDGAHIVAAGVRTTDGSIYEGVSLPASIGRASMCGEPVAVGAAIADGYSHHEIETSAAVAYPMPAHDTDDARVIPPCGSCRELLADYNEELRVIVPVDGENRVVPAIDLLPTRTW

pLDDT: mean 94.65, std 6.46, range [64.31, 98.88]

Solvent-accessible surface area (backbone atoms only — not comparable to full-atom values): 14625 Å² total; per-residue (Å²): 128,80,67,40,78,68,50,74,68,51,52,50,50,50,51,54,29,44,51,38,21,68,68,43,45,29,68,84,42,85,81,42,28,25,46,34,12,7,29,30,30,31,77,88,64,52,74,29,45,6,23,22,39,80,36,94,50,71,90,38,34,42,61,11,53,61,10,6,52,20,32,38,31,43,73,64,46,53,54,76,36,46,38,35,37,40,31,29,31,52,52,36,86,87,42,93,42,89,50,68,39,68,35,64,74,53,74,50,51,40,51,32,47,24,67,47,21,44,73,20,31,32,44,27,63,53,97,90,36,70,26,31,30,39,26,45,65,75,41,78,84,66,82,124,128,80,68,40,78,68,49,73,68,51,51,50,50,52,51,54,28,45,52,39,23,67,69,43,44,29,69,84,42,85,82,39,28,25,45,33,13,8,29,28,29,31,76,88,65,53,72,30,47,6,22,23,39,81,36,94,50,71,90,37,35,42,61,10,56,61,9,4,51,20,31,37,31,43,74,64,46,52,54,77,35,47,38,36,38,40,32,28,33,53,52,37,87,88,63,81,38,90,50,68,38,70,36,65,75,54,72,50,51,40,51,32,46,24,67,47,22,43,73,21,32,30,42,27,61,53,96,90,35,68,26,31,31,40,26,44,63,76,42,78,84,68,83,125

Nearest PDB structures (foldseek):
  3dmo-assembly1_C  TM=8.009E-01  e=4.403E-08  Burkholderia pseudomallei
  1mq0-assembly1_A  TM=8.240E-01  e=1.003E-07  Homo sapiens
  2d30-assembly1_A  TM=8.007E-01  e=8.920E-08  Bacillus anthracis
  7zob-assembly2_E  TM=8.163E-01  e=1.704E-07  uncultured bacterium
  4eg2-assembly2_D  TM=7.935E-01  e=7.189E-03  Vibrio cholerae

Organism: NCBI:txid1227490

Foldseek 3Di:
DDWAADDPLRVVQVVVQQVVQVVPWDCVPPNIFQQKKKWWAFQVGDIFIFTWADDPDRVPTDHTLVVRQVVVVVVPDALQRGAEMWMWGQDDPVRPDNGIDTAFDDPVSLVVNCVSPQQRWYWHDDPNHTITDGSVVVPPPDDD/DDWAADDPLRVVQVVVQQVVQVVPWDCPPPNTAQQKKKWWAFQVGDIFIFTWADDPDRVPTDHTLVVRQVVVVVVPDALQRGAEMWMWGHDDPVVVDNGIDTADDDPVSLVVNCVSPQQRWYWHDDPNHTITDGSVVVPPPDDD